Protein AF-A0A2P6MY05-F1 (afdb_monomer_lite)

Sequence (295 aa):
EDGGPKNYIQDIQFSTKENKMALLIQRDNYIRKTDNGLGVQMVNLDWVMLPTSSPLHPSNGTTKEVKDEMLKHLTEIYWYQVCEQDLQNACLCMKWTSTLLLGTLPAIGLIIKGKGMFELVNFNNCSTFQQLYDQFNSEACNFVQIDRFRRFWISHSGQLRVIVAQPETTPTHHPEWPELLPTNHGNVTSLMAIRHLGSRIGYYINPVEKDVKTLDQFQKGAFKTAKKEPTVESISITKSAPTEILSGLHLFTCHHCDTPLLKPLQCSRCRSAFYCSKQCQQSHWTSHSPYCFSN

Secondary structure (DSSP, 8-state):
-----EEEEEEEEE-SSSSEEEEEEEEES-SSGGGSEEEEEEEE-TTTT--TTS--------HHHHHHHHHHHHTT-EEEEEESS--TT-EEEEEEEE-SSS-SSEEEEEEETTTEEEEE-SSS-EEEETTS-HHHHHHEEEEEE-SSSEEEEEETT--EEEEEEEPPS-TT-PPP---SS-SS---TTHHHHHHHHHHTSEEEEEEHHHHHHHHHHHHS-S------------------------BTB--EEPTTT--EESSPEEPTTTS--EESSHHHHHHHHHHHGGG----

pLDDT: mean 70.76, std 22.18, range [25.86, 98.38]

InterPro domains:
  IPR002893 Zinc finger, MYND-type [PF01753] (254-292)
  IPR002893 Zinc finger, MYND-type [PS50865] (254-292)

Foldseek 3Di:
DLPAKDKDFPDKAQDPVAQKIKTFIAIPRDPDLQRGGTKIWMDRCPVVVPDPPDPDPCPVPDPVVVVVVVVVNVVLGQIGHPDSDPDDPQWLDWYFDADLQPFDQTWIWTQGAQQAIWTHRDSQDIQGPRVVDSQRNHFFRDKADPHNFKIWTAGPVRFIKIKGWDQDPPPDDRPDDDRLDDPDPDDPCSVVSSVVVVVRIDIDMDRVVVVVVVVVVVVVPPDDDDDDDDDDDDDDDDDDDPPPPPPHDPQQAQPQPRHGHPDWDADPADRPHTHPDPVSVVVCCVVCVVVRHHD

Radius of gyration: 25.59 Å; chains: 1; bounding box: 57×65×90 Å

Organism: NCBI:txid1890364

Structure (mmCIF, N/CA/C/O backbone):
data_AF-A0A2P6MY05-F1
#
_entry.id   AF-A0A2P6MY05-F1
#
loop_
_atom_site.group_PDB
_atom_site.id
_atom_site.type_symbol
_atom_site.label_atom_id
_atom_site.label_alt_id
_atom_site.label_comp_id
_atom_site.label_asym_id
_atom_site.label_entity_id
_atom_site.label_seq_id
_atom_site.pdbx_PDB_ins_code
_atom_site.Cartn_x
_atom_site.Cartn_y
_atom_site.Cartn_z
_atom_site.occupancy
_atom_site.B_iso_or_equiv
_atom_site.auth_seq_id
_atom_site.auth_comp_id
_atom_site.auth_asym_id
_atom_site.auth_atom_id
_atom_site.pdbx_PDB_model_num
ATOM 1 N N . GLU A 1 1 ? -29.008 21.170 13.787 1.00 62.47 1 GLU A N 1
ATOM 2 C CA . GLU A 1 1 ? -28.371 20.000 14.417 1.00 62.47 1 GLU A CA 1
ATOM 3 C C . GLU A 1 1 ? -26.872 20.197 14.319 1.00 62.47 1 GLU A C 1
ATOM 5 O O . GLU A 1 1 ? -26.343 20.169 13.213 1.00 62.47 1 GLU A O 1
ATOM 10 N N . ASP A 1 2 ? -26.206 20.494 15.434 1.00 63.28 2 ASP A N 1
ATOM 11 C CA . ASP A 1 2 ? -24.746 20.598 15.456 1.00 63.28 2 ASP A CA 1
ATOM 12 C C . ASP A 1 2 ? -24.177 19.188 15.325 1.00 63.28 2 ASP A C 1
ATOM 14 O O . ASP A 1 2 ? -24.100 18.424 16.288 1.00 63.28 2 ASP A O 1
ATOM 18 N N . GLY A 1 3 ? -23.865 18.798 14.091 1.00 86.38 3 GLY A N 1
ATOM 19 C CA . GLY A 1 3 ? -23.255 17.511 13.809 1.00 86.38 3 GLY A CA 1
ATOM 20 C C . GLY A 1 3 ? -21.855 17.489 14.403 1.00 86.38 3 GLY A C 1
ATOM 21 O O . GLY A 1 3 ? -20.928 17.942 13.745 1.00 86.38 3 GLY A O 1
ATOM 22 N N . GLY A 1 4 ? -21.709 16.980 15.627 1.00 95.50 4 GLY A N 1
ATOM 23 C CA . GLY A 1 4 ? -20.411 16.811 16.283 1.00 95.50 4 GLY A CA 1
ATOM 24 C C . GLY A 1 4 ? -19.424 15.959 15.465 1.00 95.50 4 GLY A C 1
ATOM 25 O O . GLY A 1 4 ? -19.792 15.451 14.404 1.00 95.50 4 GLY A O 1
ATOM 26 N N . PRO A 1 5 ? -18.180 15.786 15.945 1.00 95.62 5 PRO A N 1
ATOM 27 C CA . PRO A 1 5 ? -17.130 15.076 15.218 1.00 95.62 5 PRO A CA 1
ATOM 28 C C . PRO A 1 5 ? -17.554 13.667 14.785 1.00 95.62 5 PRO A C 1
ATOM 30 O O . PRO A 1 5 ? -18.103 12.904 15.584 1.00 95.62 5 PRO A O 1
ATOM 33 N N . LYS A 1 6 ? -17.277 13.308 13.528 1.00 94.44 6 LYS A N 1
ATOM 34 C CA . LYS A 1 6 ? -17.626 12.005 12.939 1.00 94.44 6 LYS A CA 1
ATOM 35 C C . LYS A 1 6 ? -16.397 11.328 12.349 1.00 94.44 6 LYS A C 1
ATOM 37 O O . LYS A 1 6 ? -15.540 11.987 11.770 1.00 94.44 6 LYS A O 1
ATOM 42 N N . ASN A 1 7 ? -16.345 10.004 12.472 1.00 94.50 7 ASN A N 1
ATOM 43 C CA . ASN A 1 7 ? -15.346 9.151 11.831 1.00 94.50 7 ASN A CA 1
ATOM 44 C C . ASN A 1 7 ? -16.068 8.114 10.974 1.00 94.50 7 ASN A C 1
ATOM 46 O O . ASN A 1 7 ? -16.953 7.421 11.477 1.00 94.50 7 ASN A O 1
ATOM 50 N N . TYR A 1 8 ? -15.650 7.960 9.724 1.00 93.12 8 TYR A N 1
ATOM 51 C CA . TYR A 1 8 ? -16.147 6.925 8.824 1.00 93.12 8 TYR A CA 1
ATOM 52 C C . TYR A 1 8 ? -14.978 6.050 8.391 1.00 93.12 8 TYR A C 1
ATOM 54 O O . TYR A 1 8 ? -14.054 6.528 7.732 1.00 93.12 8 TYR A O 1
ATOM 62 N N . ILE A 1 9 ? -15.004 4.777 8.779 1.00 93.69 9 ILE A N 1
ATOM 63 C CA . ILE A 1 9 ? -13.975 3.811 8.388 1.00 93.69 9 ILE A CA 1
ATOM 64 C C . ILE A 1 9 ? -14.224 3.413 6.931 1.00 93.69 9 ILE A C 1
ATOM 66 O O . ILE A 1 9 ? -15.289 2.900 6.602 1.00 93.69 9 ILE A O 1
ATOM 70 N N . GLN A 1 10 ? -13.237 3.669 6.080 1.00 92.88 10 GLN A N 1
ATOM 71 C CA . GLN A 1 10 ? -13.266 3.398 4.644 1.00 92.88 10 GLN A CA 1
ATOM 72 C C . GLN A 1 10 ? -12.610 2.054 4.304 1.00 92.88 10 GLN A C 1
ATOM 74 O O . GLN A 1 10 ? -13.082 1.348 3.420 1.00 92.88 10 GLN A O 1
ATOM 79 N N . ASP A 1 11 ? -11.523 1.699 4.997 1.00 93.25 11 ASP A N 1
ATOM 80 C CA . ASP A 1 11 ? -10.809 0.428 4.825 1.00 93.25 11 ASP A CA 1
ATOM 81 C C . ASP A 1 11 ? -10.052 0.045 6.108 1.00 93.25 11 ASP A C 1
ATOM 83 O O . ASP A 1 11 ? -9.710 0.907 6.925 1.00 93.25 11 ASP A O 1
ATOM 87 N N . ILE A 1 12 ? -9.780 -1.250 6.280 1.00 95.06 12 ILE A N 1
ATOM 88 C CA . ILE A 1 12 ? -9.047 -1.823 7.411 1.00 95.06 12 ILE A CA 1
ATOM 89 C C . ILE A 1 12 ? -8.025 -2.830 6.883 1.00 95.06 12 ILE A C 1
ATOM 91 O O . ILE A 1 12 ? -8.378 -3.800 6.219 1.00 95.06 12 ILE A O 1
ATOM 95 N N . GLN A 1 13 ? -6.754 -2.645 7.239 1.00 95.12 13 GLN A N 1
ATOM 96 C CA . GLN A 1 13 ? -5.667 -3.541 6.846 1.00 95.12 13 GLN A CA 1
ATOM 97 C C . GLN A 1 13 ? -4.913 -4.061 8.068 1.00 95.12 13 GLN A C 1
ATOM 99 O O . GLN A 1 13 ? -4.336 -3.290 8.835 1.00 95.12 13 GLN A O 1
ATOM 104 N N . PHE A 1 14 ? -4.836 -5.382 8.205 1.00 93.12 14 PHE A N 1
ATOM 105 C CA . PHE A 1 14 ? -4.057 -6.049 9.250 1.00 93.12 14 PHE A CA 1
ATOM 106 C C . PHE A 1 14 ? -2.660 -6.384 8.737 1.00 93.12 14 PHE A C 1
ATOM 108 O O . PHE A 1 14 ? -2.505 -6.916 7.635 1.00 93.12 14 PHE A O 1
ATOM 115 N N . SER A 1 15 ? -1.634 -6.070 9.526 1.00 90.88 15 SER A N 1
ATOM 116 C CA . SER A 1 15 ? -0.270 -6.463 9.191 1.00 90.88 15 SER A CA 1
ATOM 117 C C . SER A 1 15 ? -0.127 -7.971 9.370 1.00 90.88 15 SER A C 1
ATOM 119 O O . SER A 1 15 ? -0.522 -8.534 10.385 1.00 90.88 15 SER A O 1
ATOM 121 N N . THR A 1 16 ? 0.457 -8.647 8.381 1.00 82.88 16 THR A N 1
ATOM 122 C CA . THR A 1 16 ? 0.722 -10.094 8.461 1.00 82.88 16 THR A CA 1
ATOM 123 C C . THR A 1 16 ? 2.026 -10.414 9.189 1.00 82.88 16 THR A C 1
ATOM 125 O O . THR A 1 16 ? 2.329 -11.582 9.416 1.00 82.88 16 THR A O 1
ATOM 128 N N . LYS A 1 17 ? 2.853 -9.398 9.459 1.00 85.69 17 LYS A N 1
ATOM 129 C CA . LYS A 1 17 ? 4.193 -9.548 10.049 1.00 85.69 17 LYS A CA 1
ATOM 130 C C . LYS A 1 17 ? 4.291 -8.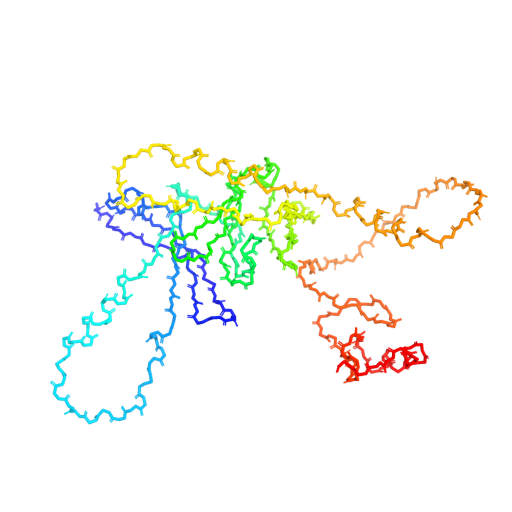955 11.445 1.00 85.69 17 LYS A C 1
ATOM 132 O O . LYS A 1 17 ? 5.154 -9.355 12.215 1.00 85.69 17 LYS A O 1
ATOM 137 N N . GLU A 1 18 ? 3.444 -7.982 11.741 1.00 85.94 18 GLU A N 1
ATOM 138 C CA . GLU A 1 18 ? 3.448 -7.244 12.993 1.00 85.94 18 GLU A CA 1
ATOM 139 C C . GLU A 1 18 ? 2.041 -7.252 13.566 1.00 85.94 18 GLU A C 1
ATOM 141 O O . GLU A 1 18 ? 1.062 -7.339 12.827 1.00 85.94 18 GLU A O 1
ATOM 146 N N . ASN A 1 19 ? 1.925 -7.108 14.878 1.00 88.75 19 ASN A N 1
ATOM 147 C CA . ASN A 1 19 ? 0.635 -7.007 15.537 1.00 88.75 19 ASN A CA 1
ATOM 148 C C . ASN A 1 19 ? 0.101 -5.571 15.412 1.00 88.75 19 ASN A C 1
ATOM 150 O O . ASN A 1 19 ? 0.011 -4.819 16.377 1.00 88.75 19 ASN A O 1
ATOM 154 N N . LYS A 1 20 ? -0.158 -5.139 14.178 1.00 89.38 20 LYS A N 1
ATOM 155 C CA . LYS A 1 20 ? -0.603 -3.782 13.850 1.00 89.38 20 LYS A CA 1
ATOM 156 C C . LYS A 1 20 ? -1.773 -3.826 12.885 1.00 89.38 20 LYS A C 1
ATOM 158 O O . LYS A 1 20 ? -1.881 -4.714 12.040 1.00 89.38 20 LYS A O 1
ATOM 163 N N . MET A 1 21 ? -2.608 -2.806 12.970 1.00 92.50 21 MET A N 1
ATOM 164 C CA . MET A 1 21 ? -3.718 -2.560 12.067 1.00 92.50 21 MET A CA 1
ATOM 165 C C . MET A 1 21 ? -3.648 -1.118 11.573 1.00 92.50 21 MET A C 1
ATOM 167 O O . MET A 1 21 ? -3.235 -0.222 12.303 1.00 92.50 21 MET A O 1
ATOM 171 N N . ALA A 1 22 ? -4.053 -0.891 10.333 1.00 93.31 22 ALA A N 1
ATOM 172 C CA . ALA A 1 22 ? -4.237 0.438 9.780 1.00 93.31 22 ALA A CA 1
ATOM 173 C C . ALA A 1 22 ? -5.692 0.622 9.366 1.00 93.31 22 ALA A C 1
ATOM 175 O O . ALA A 1 22 ? -6.284 -0.256 8.741 1.00 93.31 22 ALA A O 1
ATOM 176 N N . LEU A 1 23 ? -6.248 1.770 9.724 1.00 94.44 23 LEU A N 1
ATOM 177 C CA . LEU 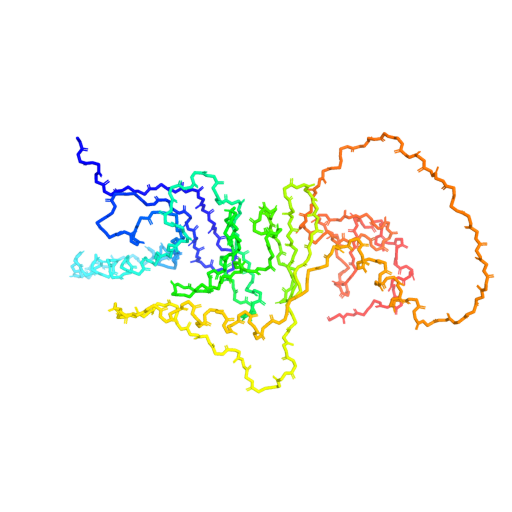A 1 23 ? -7.602 2.188 9.411 1.00 94.44 23 LEU A CA 1
ATOM 178 C C . LEU A 1 23 ? -7.506 3.369 8.456 1.00 94.44 23 LEU A C 1
ATOM 180 O O . LEU A 1 23 ? -6.892 4.380 8.791 1.00 94.44 23 LEU A O 1
ATOM 184 N N . LEU A 1 24 ? -8.130 3.274 7.293 1.00 93.94 24 LEU A N 1
ATOM 185 C CA . LEU A 1 24 ? -8.379 4.442 6.465 1.00 93.94 24 LEU A CA 1
ATOM 186 C C . LEU A 1 24 ? -9.675 5.079 6.961 1.00 93.94 24 LEU A C 1
ATOM 188 O O . LEU A 1 24 ? -10.717 4.427 6.953 1.00 93.94 24 LEU A O 1
ATOM 192 N N . ILE A 1 25 ? -9.618 6.323 7.425 1.00 93.81 25 ILE A N 1
ATOM 193 C CA . ILE A 1 25 ? -10.746 6.998 8.072 1.00 93.81 25 ILE A CA 1
ATOM 194 C C . ILE A 1 25 ? -10.984 8.345 7.389 1.00 93.81 25 ILE A C 1
ATOM 196 O O . ILE A 1 25 ? -10.045 9.096 7.141 1.00 93.81 25 ILE A O 1
ATOM 200 N N . GLN A 1 26 ? -12.248 8.651 7.113 1.00 94.12 26 GLN A N 1
ATOM 201 C CA . GLN A 1 26 ? -12.718 10.000 6.805 1.00 94.12 26 GLN A CA 1
ATOM 202 C C . GLN A 1 26 ? -13.187 10.654 8.109 1.00 94.12 26 GLN A C 1
ATOM 204 O O . GLN A 1 26 ? -14.033 10.091 8.810 1.00 94.12 26 GLN A O 1
ATOM 209 N N . ARG A 1 27 ? -12.629 11.816 8.448 1.00 93.88 27 ARG A N 1
ATOM 210 C CA . ARG A 1 27 ? -12.994 12.598 9.633 1.00 93.88 27 ARG A CA 1
ATOM 211 C C . ARG A 1 27 ? -13.715 13.876 9.233 1.00 93.88 27 ARG A C 1
ATOM 213 O O . ARG A 1 27 ? -13.180 14.647 8.445 1.00 93.88 27 ARG A O 1
ATOM 220 N N . ASP A 1 28 ? -14.867 14.135 9.842 1.00 93.81 28 ASP A N 1
ATOM 221 C CA . ASP A 1 28 ? -15.666 15.334 9.571 1.00 93.81 28 ASP A CA 1
ATOM 222 C C . ASP A 1 28 ? -16.044 16.056 10.868 1.00 93.81 28 ASP A C 1
ATOM 224 O O . ASP A 1 28 ? -16.195 15.439 11.926 1.00 93.81 28 ASP A O 1
ATOM 228 N N . ASN A 1 29 ? -16.253 17.370 10.770 1.00 92.88 29 ASN A N 1
ATOM 229 C CA . ASN A 1 29 ? -16.691 18.258 11.850 1.00 92.88 29 ASN A CA 1
ATOM 230 C C . ASN A 1 29 ? -15.785 18.269 13.097 1.00 92.88 29 ASN A C 1
ATOM 232 O O . ASN A 1 29 ? -16.241 18.520 14.213 1.00 92.88 29 ASN A O 1
ATOM 236 N N . TYR A 1 30 ? -14.486 18.025 12.924 1.00 93.50 30 TYR A N 1
ATOM 237 C CA . TYR A 1 30 ? -13.491 18.259 13.967 1.00 93.50 30 TYR A CA 1
ATOM 238 C C . TYR A 1 30 ? -13.135 19.746 14.067 1.00 93.50 30 TYR A C 1
ATOM 240 O O . TYR A 1 30 ? -13.036 20.440 13.056 1.00 93.50 30 TYR A O 1
ATOM 248 N N . ILE A 1 31 ? -12.867 20.220 15.290 1.00 92.75 31 ILE A N 1
ATOM 249 C CA . ILE A 1 31 ? -12.530 21.629 15.573 1.00 92.75 31 ILE A CA 1
ATOM 250 C C . ILE A 1 31 ? -11.293 22.081 14.783 1.00 92.75 31 ILE A C 1
ATOM 252 O O . ILE A 1 31 ? -11.257 23.189 14.250 1.00 92.75 31 ILE A O 1
ATOM 256 N N . ARG A 1 32 ? -10.263 21.229 14.698 1.00 89.06 32 ARG A N 1
ATOM 257 C CA . ARG A 1 32 ? -9.044 21.536 13.943 1.00 89.06 32 ARG A CA 1
ATOM 258 C C . ARG A 1 32 ? -9.203 21.072 12.501 1.00 89.06 32 ARG A C 1
ATOM 260 O O . ARG A 1 32 ? -9.474 19.903 12.249 1.00 89.06 32 ARG A O 1
ATOM 267 N N . LYS A 1 33 ? -8.950 21.960 11.537 1.00 87.06 33 LYS A N 1
ATOM 268 C CA . LYS A 1 33 ? -9.041 21.636 10.101 1.00 87.06 33 LYS A CA 1
ATOM 269 C C . LYS A 1 33 ? -8.162 20.434 9.702 1.00 87.06 33 LYS A C 1
ATOM 271 O O . LYS A 1 33 ? -8.585 19.621 8.892 1.00 87.06 33 LYS A O 1
ATOM 276 N N . THR A 1 34 ? -6.984 20.286 10.308 1.00 84.88 34 THR A N 1
ATOM 277 C CA . THR A 1 34 ? -6.049 19.161 10.080 1.00 84.88 34 THR A CA 1
ATOM 278 C C . THR A 1 34 ? -6.559 17.811 10.592 1.00 84.88 34 THR A C 1
ATOM 280 O O . THR A 1 34 ? -6.061 16.761 10.192 1.00 84.88 34 THR A O 1
ATOM 283 N N . ASP A 1 35 ? -7.550 17.826 11.484 1.00 90.50 35 ASP A N 1
ATOM 284 C CA . ASP A 1 35 ? -8.182 16.613 12.004 1.00 90.50 35 ASP A CA 1
ATOM 285 C C . ASP A 1 35 ? -9.356 16.157 11.128 1.00 90.50 35 ASP A C 1
ATOM 287 O O . ASP A 1 35 ? -9.943 15.125 11.424 1.00 90.50 35 ASP A O 1
ATOM 291 N N . ASN A 1 36 ? -9.706 16.909 10.079 1.00 90.88 36 ASN A N 1
ATOM 292 C CA . ASN A 1 36 ? -10.752 16.551 9.120 1.00 90.88 36 ASN A CA 1
ATOM 293 C C . ASN A 1 36 ? -10.155 15.913 7.853 1.00 90.88 36 ASN A C 1
ATOM 295 O O . ASN A 1 36 ? -8.942 15.913 7.663 1.00 90.88 36 ASN A O 1
ATOM 299 N N . GLY A 1 37 ? -10.992 15.416 6.949 1.00 91.50 37 GLY A N 1
ATOM 300 C CA . GLY A 1 37 ? -10.572 14.841 5.674 1.00 91.50 37 GLY A CA 1
ATOM 301 C C . GLY A 1 37 ? -10.213 13.358 5.762 1.00 91.50 37 GLY A C 1
ATOM 302 O O . GLY A 1 37 ? -10.520 12.673 6.739 1.00 91.50 37 GLY A O 1
ATOM 303 N N . LEU A 1 38 ? -9.555 12.860 4.717 1.00 92.06 38 LEU A N 1
ATOM 304 C CA . LEU A 1 38 ? -9.164 11.462 4.592 1.00 92.06 38 LEU A CA 1
ATOM 305 C C . LEU A 1 38 ? -7.767 11.254 5.174 1.00 92.06 38 LEU A C 1
ATOM 307 O O . LEU A 1 38 ? -6.821 11.952 4.803 1.00 92.06 38 LEU A O 1
ATOM 311 N N . GLY A 1 39 ? -7.610 10.260 6.036 1.00 91.81 39 GLY A N 1
ATOM 312 C CA . GLY A 1 39 ? -6.341 9.957 6.681 1.00 91.81 39 GLY A CA 1
ATOM 313 C C . GLY A 1 39 ? -6.213 8.497 7.082 1.00 91.81 39 GLY A C 1
ATOM 314 O O . GLY A 1 39 ? -7.177 7.733 7.044 1.00 91.81 39 GLY A O 1
ATOM 315 N N . VAL A 1 40 ? -5.003 8.106 7.462 1.00 92.88 40 VAL A N 1
ATOM 316 C CA . VAL A 1 40 ? -4.713 6.770 7.981 1.00 92.88 40 VAL A CA 1
ATOM 317 C C . VAL A 1 40 ? -4.484 6.870 9.481 1.00 92.88 40 VAL A C 1
ATOM 319 O O . VAL A 1 40 ? -3.741 7.727 9.957 1.00 92.88 40 VAL A O 1
ATOM 322 N N . GLN A 1 41 ? -5.116 5.973 10.223 1.00 92.44 41 GLN A N 1
ATOM 323 C CA . GLN A 1 41 ? -4.916 5.792 11.647 1.00 92.44 41 GLN A CA 1
ATOM 324 C C . GLN A 1 41 ? -4.295 4.419 11.891 1.00 92.44 41 GLN A C 1
ATOM 326 O O . GLN A 1 41 ? -4.887 3.393 11.558 1.00 92.44 41 GLN A O 1
ATOM 331 N N . MET A 1 42 ? -3.097 4.391 12.469 1.00 89.81 42 MET A N 1
ATOM 332 C CA . MET A 1 42 ? -2.412 3.143 12.804 1.00 89.81 42 MET A CA 1
ATOM 333 C C . MET A 1 42 ? -2.693 2.760 14.256 1.00 89.81 42 MET A C 1
ATOM 335 O O . MET A 1 42 ? -2.672 3.602 15.149 1.00 89.81 42 MET A O 1
ATOM 339 N N . VAL A 1 43 ? -2.938 1.476 14.486 1.00 88.25 43 VAL A N 1
ATOM 340 C CA . VAL A 1 43 ? -3.257 0.899 15.791 1.00 88.25 43 VAL A CA 1
ATOM 341 C C . VAL A 1 43 ? -2.273 -0.235 16.054 1.00 88.25 43 VAL A C 1
ATOM 343 O O . VAL A 1 43 ? -2.223 -1.205 15.298 1.00 88.25 43 VAL A O 1
ATOM 346 N N . ASN A 1 44 ? -1.472 -0.116 17.113 1.00 87.00 44 ASN A N 1
ATOM 347 C CA . ASN A 1 44 ? -0.730 -1.257 17.647 1.00 87.00 44 ASN A CA 1
ATOM 348 C C . ASN A 1 44 ? -1.735 -2.189 18.346 1.00 87.00 44 ASN A C 1
ATOM 350 O O . ASN A 1 44 ? -2.621 -1.686 19.017 1.00 87.00 44 ASN A O 1
ATOM 354 N N . LEU A 1 45 ? -1.654 -3.504 18.166 1.00 86.44 45 LEU A N 1
ATOM 355 C CA . LEU A 1 45 ? -2.556 -4.496 18.763 1.00 86.44 45 LEU A CA 1
ATOM 356 C C . LEU A 1 45 ? -1.912 -5.259 19.934 1.00 86.44 45 LEU A C 1
ATOM 358 O O . LEU A 1 45 ? -2.585 -6.071 20.570 1.00 86.44 45 LEU A O 1
ATOM 362 N N . ASP A 1 46 ? -0.641 -5.001 20.257 1.00 83.19 46 ASP A N 1
ATOM 363 C CA . ASP A 1 46 ? 0.075 -5.671 21.355 1.00 83.19 46 ASP A CA 1
ATOM 364 C C . ASP A 1 46 ? -0.602 -5.465 22.716 1.00 83.19 46 ASP A C 1
ATOM 366 O O . ASP A 1 46 ? -0.597 -6.362 23.556 1.00 83.19 46 ASP A O 1
ATOM 370 N N . TRP A 1 47 ? -1.275 -4.329 22.914 1.00 72.12 47 TRP A N 1
ATOM 371 C CA . TRP A 1 47 ? -2.009 -4.036 24.149 1.00 72.12 47 TRP A CA 1
ATOM 372 C C . TRP A 1 47 ? -3.315 -4.830 24.287 1.00 72.12 47 TRP A C 1
ATOM 374 O O . TRP A 1 47 ? -3.763 -5.076 25.404 1.00 72.12 47 TRP A O 1
ATOM 384 N N . VAL A 1 48 ? -3.927 -5.253 23.174 1.00 67.62 48 VAL A N 1
ATOM 385 C CA . VAL A 1 48 ? -5.199 -6.001 23.192 1.00 67.62 48 VAL A CA 1
ATOM 386 C C . VAL A 1 48 ? -4.982 -7.430 23.695 1.00 67.62 48 VAL A C 1
ATOM 388 O O . VAL A 1 48 ? -5.895 -8.045 24.238 1.00 67.62 48 VAL A O 1
ATOM 391 N N . MET A 1 49 ? -3.765 -7.951 23.532 1.00 64.62 49 MET A N 1
ATOM 392 C CA . MET A 1 49 ? -3.417 -9.344 23.816 1.00 64.62 49 MET A CA 1
ATOM 393 C C . MET A 1 49 ? -2.725 -9.538 25.169 1.00 64.62 49 MET A C 1
ATOM 395 O O . MET A 1 49 ? -2.170 -10.611 25.415 1.00 64.62 49 MET A O 1
ATOM 399 N N . LEU A 1 50 ? -2.749 -8.536 26.058 1.00 64.94 50 LEU A N 1
ATOM 400 C CA . LEU A 1 50 ? -2.236 -8.714 27.414 1.00 64.94 50 LEU A CA 1
ATOM 401 C C . LEU A 1 50 ? -2.980 -9.883 28.086 1.00 64.94 50 LEU A C 1
ATOM 403 O O . LEU A 1 50 ? -4.214 -9.895 28.112 1.00 64.94 50 LEU A O 1
ATOM 407 N N . PRO A 1 51 ? -2.250 -10.898 28.582 1.00 57.75 51 PRO A N 1
ATOM 408 C CA . PRO A 1 51 ? -2.847 -12.152 29.002 1.00 57.75 51 PRO A CA 1
ATOM 409 C C . PRO A 1 51 ? -3.800 -11.919 30.172 1.00 57.75 51 PRO A C 1
ATOM 411 O O . PRO A 1 51 ? -3.389 -11.615 31.289 1.00 57.75 51 PRO A O 1
ATOM 414 N N . THR A 1 52 ? -5.086 -12.169 29.936 1.00 61.78 52 THR A N 1
ATOM 415 C CA . THR A 1 52 ? -6.117 -12.298 30.977 1.00 61.78 52 THR A CA 1
ATOM 416 C C . THR A 1 52 ? -5.899 -13.524 31.875 1.00 61.78 52 THR A C 1
ATOM 418 O O . THR A 1 52 ? -6.693 -13.786 32.774 1.00 61.78 52 THR A O 1
ATOM 421 N N . SER A 1 53 ? -4.836 -14.299 31.639 1.00 52.97 53 SER A N 1
ATOM 422 C CA . SER A 1 53 ? -4.635 -15.636 32.196 1.00 52.97 53 SER A CA 1
ATOM 423 C C . SER A 1 53 ? -3.864 -15.696 33.513 1.00 52.97 53 SER A C 1
ATOM 425 O O . SER A 1 53 ? -3.627 -16.798 34.001 1.00 52.97 53 SER A O 1
ATOM 427 N N . SER A 1 54 ? -3.492 -14.572 34.123 1.00 54.28 54 SER A N 1
ATOM 428 C CA . SER A 1 5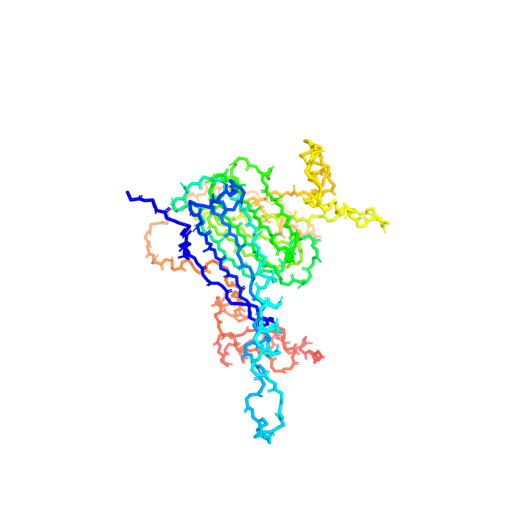4 ? -3.138 -14.604 35.544 1.00 54.28 54 SER A CA 1
ATOM 429 C C . SER A 1 54 ? -4.438 -14.500 36.338 1.00 54.28 54 SER A C 1
ATOM 431 O O . SER A 1 54 ? -5.066 -13.441 36.277 1.00 54.28 54 SER A O 1
ATOM 433 N N . PRO A 1 55 ? -4.884 -15.551 37.060 1.00 57.12 55 PRO A N 1
ATOM 434 C CA . PRO A 1 55 ? -5.978 -15.408 38.008 1.00 57.12 55 PRO A CA 1
ATOM 435 C C . PRO A 1 55 ? -5.556 -14.323 38.993 1.00 57.12 55 PRO A C 1
ATOM 437 O O . PRO A 1 55 ? -4.645 -14.515 39.798 1.00 57.12 55 PRO A O 1
ATOM 440 N N . LEU A 1 56 ? -6.159 -13.146 38.837 1.00 49.25 56 LEU A N 1
ATOM 441 C CA . LEU A 1 56 ? -5.942 -11.997 39.692 1.00 49.25 56 LEU A CA 1
ATOM 442 C C . LEU A 1 56 ? -6.274 -12.444 41.112 1.00 49.25 56 LEU A C 1
ATOM 444 O O . LEU A 1 56 ? -7.439 -12.518 41.502 1.00 49.25 56 LEU A O 1
ATOM 448 N N . HIS A 1 57 ? -5.241 -12.725 41.904 1.00 57.84 57 HIS A N 1
ATOM 449 C CA . HIS A 1 57 ? -5.349 -12.419 43.315 1.00 57.84 57 HIS A CA 1
ATOM 450 C C . HIS A 1 57 ? -5.748 -10.941 43.377 1.00 57.84 57 HIS A C 1
ATOM 452 O O . HIS A 1 57 ? -5.075 -10.128 42.738 1.00 57.84 57 HIS A O 1
ATOM 458 N N . PRO A 1 58 ? -6.840 -10.584 44.071 1.00 54.31 58 PRO A N 1
ATOM 459 C CA . PRO A 1 58 ? -7.252 -9.201 44.235 1.00 54.31 58 PRO A CA 1
ATOM 460 C C . PRO A 1 58 ? -6.225 -8.504 45.132 1.00 54.31 58 PRO A C 1
ATOM 462 O O . PRO A 1 58 ? -6.421 -8.333 46.332 1.00 54.31 58 PRO A O 1
ATOM 465 N N . SER A 1 59 ? -5.075 -8.150 44.567 1.00 58.78 59 SER A N 1
ATOM 466 C CA . SER A 1 59 ? -4.271 -7.069 45.098 1.00 58.78 59 SER A CA 1
ATOM 467 C C . SER A 1 59 ? -5.070 -5.791 44.850 1.00 58.78 59 SER A C 1
ATOM 469 O O . SER A 1 59 ? -5.653 -5.606 43.785 1.00 58.78 59 SER A O 1
ATOM 471 N N . ASN A 1 60 ? -5.157 -4.936 45.868 1.00 64.75 60 ASN A N 1
ATOM 472 C CA . ASN A 1 60 ? -5.978 -3.720 45.924 1.00 64.75 60 ASN A CA 1
ATOM 473 C C . ASN A 1 60 ? -5.561 -2.610 44.925 1.00 64.75 60 ASN A C 1
ATOM 475 O O . ASN A 1 60 ? -5.711 -1.426 45.227 1.00 64.75 60 ASN A O 1
ATOM 479 N N . GLY A 1 61 ? -5.032 -2.959 43.749 1.00 60.16 61 GLY A N 1
ATOM 480 C CA . GLY A 1 61 ? -4.823 -2.021 42.653 1.00 60.16 61 GLY A CA 1
ATOM 481 C C . GLY A 1 61 ? -6.161 -1.397 42.275 1.00 60.16 61 GLY A C 1
ATOM 482 O O . GLY A 1 61 ? -7.105 -2.085 41.882 1.00 60.16 61 GLY A O 1
ATOM 483 N N . THR A 1 62 ? -6.282 -0.088 42.476 1.00 69.44 62 THR A N 1
ATOM 484 C CA . THR A 1 62 ? -7.537 0.616 42.223 1.00 69.44 62 THR A CA 1
ATOM 485 C C . THR A 1 62 ? -7.845 0.581 40.724 1.00 69.44 62 THR A C 1
ATOM 487 O O . THR A 1 62 ? -6.970 0.816 39.895 1.00 69.44 62 THR A O 1
ATOM 490 N N . THR A 1 63 ? -9.108 0.364 40.344 1.00 75.12 63 THR A N 1
ATOM 491 C CA . THR A 1 63 ? -9.612 0.394 38.948 1.00 75.12 63 THR A CA 1
ATOM 492 C C . THR A 1 63 ? -9.267 1.667 38.159 1.00 75.12 63 THR A C 1
ATOM 494 O O . THR A 1 63 ? -9.555 1.759 36.967 1.00 75.12 63 THR A O 1
ATOM 497 N N . LYS A 1 64 ? -8.702 2.672 38.828 1.00 80.38 64 LYS A N 1
ATOM 498 C CA . LYS A 1 64 ? -8.240 3.927 38.256 1.00 80.38 64 LYS A CA 1
ATOM 499 C C . LYS A 1 64 ? -6.896 3.771 37.532 1.00 80.38 64 LYS A C 1
ATOM 501 O O . LYS A 1 64 ? -6.777 4.267 36.422 1.00 80.38 64 LYS A O 1
ATOM 506 N N . GLU A 1 65 ? -5.947 3.018 38.088 1.00 80.56 65 GLU A N 1
ATOM 507 C CA . GLU A 1 65 ? -4.600 2.868 37.506 1.00 80.56 65 GLU A CA 1
ATOM 508 C C . GLU A 1 65 ? -4.637 2.150 36.151 1.00 80.56 65 GLU A C 1
ATOM 510 O O . GLU A 1 65 ? -4.064 2.634 35.181 1.00 80.56 65 GLU A O 1
ATOM 515 N N . VAL A 1 66 ? -5.418 1.068 36.045 1.00 77.00 66 VAL A N 1
ATOM 516 C CA . VAL A 1 66 ? -5.608 0.335 34.779 1.00 77.00 66 VAL A CA 1
ATOM 517 C C . VAL A 1 66 ? -6.258 1.223 33.712 1.00 77.00 66 VAL A C 1
ATOM 519 O O . VAL A 1 66 ? -5.881 1.177 32.544 1.00 77.00 66 VAL A O 1
ATOM 522 N N . LYS A 1 67 ? -7.229 2.062 34.098 1.00 78.25 67 LYS A N 1
ATOM 523 C CA . LYS A 1 67 ? -7.874 2.998 33.166 1.00 78.25 67 LYS A CA 1
ATOM 524 C C . LYS A 1 67 ? -6.919 4.088 32.698 1.00 78.25 67 LYS A C 1
ATOM 526 O O . LYS A 1 67 ? -6.947 4.412 31.516 1.00 78.25 67 LYS A O 1
ATOM 531 N N . ASP A 1 68 ? -6.098 4.630 33.592 1.00 80.56 68 ASP A N 1
ATOM 532 C CA . ASP A 1 68 ? -5.135 5.683 33.265 1.00 80.56 68 ASP A CA 1
ATOM 533 C C . ASP A 1 68 ? -4.023 5.147 32.344 1.00 80.56 68 ASP A C 1
ATOM 535 O O . ASP A 1 68 ? -3.638 5.819 31.386 1.00 80.56 68 ASP A O 1
ATOM 539 N N . GLU A 1 69 ? -3.570 3.908 32.555 1.00 77.19 69 GLU A N 1
ATOM 540 C CA . GLU A 1 69 ? -2.607 3.234 31.675 1.00 77.19 69 GLU A CA 1
ATOM 541 C C . GLU A 1 69 ? -3.207 2.932 30.292 1.00 77.19 69 GLU A C 1
ATOM 543 O O . GLU A 1 69 ? -2.601 3.252 29.266 1.00 77.19 69 GLU A O 1
ATOM 548 N N . MET A 1 70 ? -4.447 2.431 30.236 1.00 71.56 70 MET A N 1
ATOM 549 C CA . MET A 1 70 ? -5.170 2.267 28.969 1.00 71.56 70 MET A CA 1
ATOM 550 C C . MET A 1 70 ? -5.375 3.603 28.243 1.00 71.56 70 MET A C 1
ATOM 552 O O . MET A 1 70 ? -5.183 3.672 27.030 1.00 71.56 70 MET A O 1
ATOM 556 N N . LEU A 1 71 ? -5.736 4.677 28.957 1.00 74.62 71 LEU A N 1
ATOM 557 C CA . LEU A 1 71 ? -5.898 6.006 28.362 1.00 74.62 71 LEU A CA 1
ATOM 558 C C . LEU A 1 71 ? -4.580 6.527 27.788 1.00 74.62 71 LEU A C 1
ATOM 560 O O . LEU A 1 71 ? -4.582 7.100 26.703 1.00 74.62 71 LEU A O 1
ATOM 564 N N . LYS A 1 72 ? -3.461 6.293 28.482 1.00 76.38 72 LYS A N 1
ATOM 565 C CA . LYS A 1 72 ? -2.126 6.688 28.024 1.00 76.38 72 LYS A CA 1
ATOM 566 C C . LYS A 1 72 ? -1.744 5.997 26.711 1.00 76.38 72 LYS A C 1
ATOM 568 O O . LYS A 1 72 ? -1.179 6.634 25.826 1.00 76.38 72 LYS A O 1
ATOM 573 N N . HIS A 1 73 ? -2.121 4.734 26.531 1.00 68.25 73 HIS A N 1
ATOM 574 C CA . HIS A 1 73 ? -1.915 4.036 25.258 1.00 68.25 73 HIS A CA 1
ATOM 575 C C . HIS A 1 73 ? -2.918 4.453 24.173 1.00 68.25 73 HIS A C 1
ATOM 577 O O . HIS A 1 73 ? -2.551 4.561 23.006 1.00 68.25 73 HIS A O 1
ATOM 583 N N . LEU A 1 74 ? -4.165 4.774 24.534 1.00 65.50 74 LEU A N 1
ATOM 584 C CA . LEU A 1 74 ? -5.145 5.334 23.592 1.00 65.50 74 LEU A CA 1
ATOM 585 C C . LEU A 1 74 ? -4.779 6.755 23.129 1.00 65.50 74 LEU A C 1
ATOM 587 O O . LEU A 1 74 ? -5.194 7.166 22.047 1.00 65.50 74 LEU A O 1
ATOM 591 N N . THR A 1 75 ? -3.979 7.503 23.897 1.00 60.78 75 THR A N 1
ATOM 592 C CA . THR A 1 75 ? -3.435 8.791 23.439 1.00 60.78 75 THR A CA 1
ATOM 593 C C . THR A 1 75 ? -2.358 8.655 22.361 1.00 60.78 75 THR A C 1
ATOM 595 O O . THR A 1 75 ? -2.069 9.635 21.682 1.00 60.78 75 THR A O 1
ATOM 598 N N . GLU A 1 76 ? -1.831 7.451 22.125 1.00 66.06 76 GLU A N 1
ATOM 599 C CA . GLU A 1 76 ? -0.906 7.146 21.022 1.00 66.06 76 GLU A CA 1
ATOM 600 C C . GLU A 1 76 ? -1.646 6.692 19.751 1.00 66.06 76 GLU A C 1
ATOM 602 O O . GLU A 1 76 ? -1.110 5.980 18.904 1.00 66.06 76 GLU A O 1
ATOM 607 N N . ILE A 1 77 ? -2.911 7.084 19.588 1.00 69.25 77 ILE A N 1
ATOM 608 C CA . ILE A 1 77 ? -3.600 6.924 18.311 1.00 69.25 77 ILE A CA 1
ATOM 609 C C . ILE A 1 77 ? -3.056 7.975 17.341 1.00 69.25 77 ILE A C 1
ATOM 611 O O . ILE A 1 77 ? -3.464 9.139 17.339 1.00 69.25 77 ILE A O 1
ATOM 615 N N . TYR A 1 78 ? -2.135 7.540 16.488 1.00 81.62 78 TYR A N 1
ATOM 616 C CA . TYR A 1 78 ? -1.537 8.394 15.474 1.00 81.62 78 TYR A CA 1
ATOM 617 C C . TYR A 1 78 ? -2.460 8.515 14.265 1.00 81.62 78 TYR A C 1
ATOM 619 O O . TYR A 1 78 ? -2.845 7.520 13.646 1.00 81.62 78 TYR A O 1
ATOM 627 N N . TRP A 1 79 ? -2.815 9.757 13.948 1.00 87.12 79 TRP A N 1
ATOM 628 C CA . TRP A 1 79 ? -3.604 10.141 12.785 1.00 87.12 79 TRP A CA 1
ATOM 629 C C . TRP A 1 79 ? -2.710 10.852 11.779 1.00 87.12 79 TRP A C 1
ATOM 631 O O . TRP A 1 79 ? -2.085 11.860 12.107 1.00 87.12 79 TRP A O 1
ATOM 641 N N . TYR A 1 80 ? -2.698 10.354 10.547 1.00 88.25 80 TYR A N 1
ATOM 642 C CA . TYR A 1 80 ? -2.005 10.986 9.438 1.00 88.25 80 TYR A CA 1
ATOM 643 C C . TYR A 1 80 ? -3.014 11.400 8.367 1.00 88.25 80 TYR A C 1
ATOM 645 O O . TYR A 1 80 ? -3.542 10.559 7.637 1.00 88.25 80 TYR A O 1
ATOM 653 N N . GLN A 1 81 ? -3.291 12.702 8.277 1.00 90.31 81 GLN A N 1
ATOM 654 C CA . GLN A 1 81 ? -4.150 13.264 7.237 1.00 90.31 81 GLN A CA 1
ATOM 655 C C . GLN A 1 81 ? -3.452 13.147 5.877 1.00 90.31 81 GLN A C 1
ATOM 657 O O . GLN A 1 81 ? -2.359 13.675 5.683 1.00 90.31 81 GLN A O 1
ATOM 662 N N . VAL A 1 82 ? -4.097 12.478 4.923 1.00 87.38 82 VAL A N 1
ATOM 663 C CA . VAL A 1 82 ? -3.575 12.310 3.560 1.00 87.38 82 VAL A CA 1
ATOM 664 C C . VAL A 1 82 ? -4.262 13.255 2.571 1.00 87.38 82 VAL A C 1
ATOM 666 O O . VAL A 1 82 ? -3.656 13.680 1.585 1.00 87.38 82 VAL A O 1
ATOM 669 N N . CYS A 1 83 ? -5.521 13.627 2.822 1.00 87.88 83 CYS A N 1
ATOM 670 C CA . CYS A 1 83 ? -6.244 14.587 1.999 1.00 87.88 83 CYS A CA 1
ATOM 671 C C . CYS A 1 83 ? -7.191 15.474 2.815 1.00 87.88 83 CYS A C 1
ATOM 673 O O . CYS A 1 83 ? -7.925 14.976 3.658 1.00 87.88 83 CYS A O 1
ATOM 675 N N . GLU A 1 84 ? -7.218 16.779 2.521 1.00 85.81 84 GLU A N 1
ATOM 676 C CA . GLU A 1 84 ? -8.128 17.737 3.174 1.00 85.81 84 GLU A CA 1
ATOM 677 C C . GLU A 1 84 ? -9.586 17.637 2.700 1.00 85.81 84 GLU A C 1
ATOM 679 O O . GLU A 1 84 ? -10.485 18.091 3.402 1.00 85.81 84 GLU A O 1
ATOM 684 N N . GLN A 1 85 ? -9.825 17.127 1.489 1.00 77.25 85 GLN A N 1
ATOM 685 C CA . GLN A 1 85 ? -11.151 17.138 0.869 1.00 77.25 85 GLN A CA 1
ATOM 686 C C . GLN A 1 85 ? -11.905 15.842 1.157 1.00 77.25 85 GLN A C 1
ATOM 688 O O . GLN A 1 85 ? -11.297 14.771 1.207 1.00 77.25 85 GLN A O 1
ATOM 693 N N . ASP A 1 86 ? -13.230 15.954 1.286 1.00 68.12 86 ASP A N 1
ATOM 694 C CA . ASP A 1 86 ? -14.137 14.809 1.242 1.00 68.12 86 ASP A CA 1
ATOM 695 C C . ASP A 1 86 ? -14.076 14.215 -0.165 1.00 68.12 86 ASP A C 1
ATOM 697 O O . ASP A 1 86 ? -14.700 14.683 -1.120 1.00 68.12 86 ASP A O 1
ATOM 701 N N . LEU A 1 87 ? -13.192 13.238 -0.313 1.00 69.00 87 LEU A N 1
ATOM 702 C CA . LEU A 1 87 ? -13.000 12.525 -1.552 1.00 69.00 87 LEU A CA 1
ATOM 703 C C . LEU A 1 87 ? -13.574 11.128 -1.392 1.00 69.00 87 LEU A C 1
ATOM 705 O O . LEU A 1 87 ? -12.841 10.135 -1.309 1.00 69.00 87 LEU A O 1
ATOM 709 N N . GLN A 1 88 ? -14.902 11.054 -1.383 1.00 65.88 88 GLN A N 1
ATOM 710 C CA . GLN A 1 88 ? -15.594 9.788 -1.568 1.00 65.88 88 GLN A CA 1
ATOM 711 C C . GLN A 1 88 ? -14.996 9.086 -2.799 1.00 65.88 88 GLN A C 1
ATOM 713 O O . GLN A 1 88 ? -14.988 9.628 -3.906 1.00 65.88 88 GLN A O 1
ATOM 718 N N . ASN A 1 89 ? -14.454 7.883 -2.590 1.00 64.94 89 ASN A N 1
ATOM 719 C CA . ASN A 1 89 ? -13.801 7.046 -3.605 1.00 64.94 89 ASN A CA 1
ATOM 720 C C . ASN A 1 89 ? -12.425 7.513 -4.129 1.00 64.94 89 ASN A C 1
ATOM 722 O O . ASN A 1 89 ? -12.008 7.060 -5.198 1.00 64.94 89 ASN A O 1
ATOM 726 N N . ALA A 1 90 ? -11.685 8.389 -3.433 1.00 78.25 90 ALA A N 1
ATOM 727 C CA . ALA A 1 90 ? -10.317 8.702 -3.875 1.00 78.25 90 ALA A CA 1
ATOM 728 C C . ALA A 1 90 ? -9.260 7.703 -3.425 1.00 78.25 90 ALA A C 1
ATOM 730 O O . ALA A 1 90 ? -8.246 7.591 -4.109 1.00 78.25 90 ALA A O 1
ATOM 731 N N . CYS A 1 91 ? -9.452 6.979 -2.321 1.00 76.88 91 CYS A N 1
ATOM 732 C CA . CYS A 1 91 ? -8.537 5.889 -2.011 1.00 76.88 91 CYS A CA 1
ATOM 733 C C . CYS A 1 91 ? -8.802 4.719 -2.955 1.00 76.88 91 CYS A C 1
ATOM 735 O O . CYS A 1 91 ? -9.882 4.135 -2.944 1.00 76.88 91 CYS A O 1
ATOM 737 N N . LEU A 1 92 ? -7.794 4.373 -3.750 1.00 79.31 92 LEU A N 1
ATOM 738 C CA . LEU A 1 92 ? -7.877 3.281 -4.714 1.00 79.31 92 LEU A CA 1
ATOM 739 C C . LEU A 1 92 ? -7.335 1.973 -4.132 1.00 79.31 92 LEU A C 1
ATOM 741 O O . LEU A 1 92 ? -7.805 0.897 -4.487 1.00 79.31 92 LEU A O 1
ATOM 745 N N . CYS A 1 93 ? -6.344 2.055 -3.241 1.00 89.81 93 CYS A N 1
ATOM 746 C CA . CYS A 1 93 ? -5.679 0.883 -2.684 1.00 89.81 93 CYS A CA 1
ATOM 747 C C . CYS A 1 93 ? -4.920 1.237 -1.401 1.00 89.81 93 CYS A C 1
ATOM 749 O O . CYS A 1 93 ? -4.104 2.158 -1.425 1.00 89.81 93 CYS A O 1
ATOM 751 N N . MET A 1 94 ? -5.100 0.453 -0.333 1.00 93.94 94 MET A N 1
ATOM 752 C CA . MET A 1 94 ? -4.279 0.484 0.883 1.00 93.94 94 MET A CA 1
ATOM 753 C C . MET A 1 94 ? -3.737 -0.920 1.170 1.00 93.94 94 MET A C 1
ATOM 755 O O . MET A 1 94 ? -4.499 -1.882 1.180 1.00 93.94 94 MET A O 1
ATOM 759 N N . LYS A 1 95 ? -2.422 -1.066 1.373 1.00 93.56 95 LYS A N 1
ATOM 760 C CA . LYS A 1 95 ? -1.788 -2.367 1.649 1.00 93.56 95 LYS A CA 1
ATOM 761 C C . LYS A 1 95 ? -0.554 -2.228 2.522 1.00 93.56 95 LYS A C 1
ATOM 763 O O . LYS A 1 95 ? 0.203 -1.268 2.393 1.00 93.56 95 LYS A O 1
ATOM 768 N N . TRP A 1 96 ? -0.285 -3.261 3.310 1.00 91.56 96 TRP A N 1
ATOM 769 C CA . TRP A 1 96 ? 1.027 -3.451 3.914 1.00 91.56 96 TRP A CA 1
ATOM 770 C C . TRP A 1 96 ? 2.044 -3.868 2.849 1.00 91.56 96 TRP A C 1
ATOM 772 O O . TRP A 1 96 ? 1.843 -4.829 2.108 1.00 91.56 96 TRP A O 1
ATOM 782 N N . THR A 1 97 ? 3.149 -3.142 2.775 1.00 89.31 97 THR A N 1
ATOM 783 C CA . THR A 1 97 ? 4.258 -3.380 1.848 1.00 89.31 97 THR A CA 1
ATOM 784 C C . THR A 1 97 ? 5.571 -3.132 2.576 1.00 89.31 97 THR A C 1
ATOM 786 O O . THR A 1 97 ? 5.593 -2.451 3.593 1.00 89.31 97 THR A O 1
ATOM 789 N N . SER A 1 98 ? 6.692 -3.649 2.078 1.00 86.00 98 SER A N 1
ATOM 790 C CA . SER A 1 98 ? 7.976 -3.053 2.463 1.00 86.00 98 SER A CA 1
ATOM 791 C C . SER A 1 98 ? 8.020 -1.603 1.975 1.00 86.00 98 SER A C 1
ATOM 793 O O . SER A 1 98 ? 7.304 -1.239 1.045 1.00 86.00 98 SER A O 1
ATOM 795 N N . THR A 1 99 ? 8.810 -0.749 2.610 1.00 79.94 99 THR A N 1
ATOM 796 C CA . THR A 1 99 ? 9.040 0.597 2.064 1.00 79.94 99 THR A CA 1
ATOM 797 C C . THR A 1 99 ? 9.882 0.496 0.793 1.00 79.94 99 THR A C 1
ATOM 799 O O . THR A 1 99 ? 10.791 -0.339 0.713 1.00 79.94 99 THR A O 1
ATOM 802 N N . LEU A 1 100 ? 9.616 1.337 -0.208 1.00 73.00 100 LEU A N 1
ATOM 803 C CA . LEU A 1 100 ? 10.476 1.388 -1.396 1.00 73.00 100 LEU A CA 1
ATOM 804 C C . LEU A 1 100 ? 11.832 2.041 -1.071 1.00 73.00 100 LEU A C 1
ATOM 806 O O . LEU A 1 100 ? 12.838 1.756 -1.711 1.00 73.00 100 LEU A O 1
ATOM 810 N N . LEU A 1 101 ? 11.861 2.910 -0.055 1.00 65.25 101 LEU A N 1
ATOM 811 C CA . LEU A 1 101 ? 13.013 3.763 0.248 1.00 65.25 101 LEU A CA 1
ATOM 812 C C . LEU A 1 101 ? 13.819 3.335 1.469 1.00 65.25 101 LEU A C 1
ATOM 814 O O . LEU A 1 101 ? 15.043 3.446 1.480 1.00 65.25 101 LEU A O 1
ATOM 818 N N . LEU A 1 102 ? 13.146 2.829 2.497 1.00 65.00 102 LEU A N 1
ATOM 819 C CA . LEU A 1 102 ? 13.747 2.549 3.801 1.00 65.00 102 LEU A CA 1
ATOM 820 C C . LEU A 1 102 ? 13.991 1.052 4.031 1.00 65.00 102 LEU A C 1
ATOM 822 O O . LEU A 1 102 ? 14.493 0.645 5.076 1.00 65.00 102 LEU A O 1
ATOM 826 N N . GLY A 1 103 ? 13.710 0.219 3.026 1.00 60.38 103 GLY A N 1
ATOM 827 C CA . GLY A 1 103 ? 13.935 -1.216 3.074 1.00 60.38 103 GLY A CA 1
ATOM 828 C C . GLY A 1 103 ? 12.822 -2.004 3.767 1.00 60.38 103 GLY A C 1
ATOM 829 O O . GLY A 1 103 ? 11.642 -1.867 3.446 1.00 60.38 103 GLY A O 1
ATOM 830 N N . THR A 1 104 ? 13.227 -2.927 4.643 1.00 65.31 104 THR A N 1
ATOM 831 C CA . THR A 1 104 ? 12.472 -4.135 5.023 1.00 65.31 104 THR A CA 1
ATOM 832 C C . THR A 1 104 ? 11.309 -3.911 5.980 1.00 65.31 104 THR A C 1
ATOM 834 O O . THR A 1 104 ? 10.494 -4.827 6.131 1.00 65.31 104 THR A O 1
ATOM 837 N N . LEU A 1 105 ? 11.209 -2.734 6.602 1.00 74.88 105 LEU A N 1
ATOM 838 C CA . LEU A 1 105 ? 10.131 -2.449 7.542 1.00 74.88 105 LEU A CA 1
ATOM 839 C C . LEU A 1 105 ? 8.780 -2.443 6.811 1.00 74.88 105 LEU A C 1
ATOM 841 O O . LEU A 1 105 ? 8.670 -1.837 5.737 1.00 74.88 105 LEU A O 1
ATOM 845 N N . PRO A 1 106 ? 7.767 -3.145 7.344 1.00 82.25 106 PRO A N 1
ATOM 846 C CA . PRO A 1 106 ? 6.426 -3.089 6.799 1.00 82.25 106 PRO A CA 1
ATOM 847 C C . PRO A 1 106 ? 5.833 -1.699 7.053 1.00 82.25 106 PRO A C 1
ATOM 849 O O . PRO A 1 106 ? 5.811 -1.195 8.171 1.00 82.25 106 PRO A O 1
ATOM 852 N N . ALA A 1 107 ? 5.340 -1.097 5.985 1.00 88.44 107 ALA A N 1
ATOM 853 C CA . ALA A 1 107 ? 4.718 0.210 5.935 1.00 88.44 107 ALA A CA 1
ATOM 854 C C . ALA A 1 107 ? 3.357 0.096 5.252 1.00 88.44 107 ALA A C 1
ATOM 856 O O . ALA A 1 107 ? 3.119 -0.816 4.452 1.00 88.44 107 ALA A O 1
ATOM 857 N N . ILE A 1 108 ? 2.470 1.045 5.535 1.00 92.19 108 ILE A N 1
ATOM 858 C CA . ILE A 1 108 ? 1.225 1.172 4.781 1.00 92.19 108 ILE A CA 1
ATOM 859 C C . ILE A 1 108 ? 1.506 1.964 3.517 1.00 92.19 108 ILE A C 1
ATOM 861 O O . ILE A 1 108 ? 1.826 3.145 3.583 1.00 92.19 108 ILE A O 1
ATOM 865 N N . GLY A 1 109 ? 1.360 1.316 2.367 1.00 92.00 109 GLY A N 1
ATOM 866 C CA . GLY A 1 109 ? 1.286 1.991 1.083 1.00 92.00 109 GLY A CA 1
ATOM 867 C C . GLY A 1 109 ? -0.170 2.300 0.735 1.00 92.00 109 GLY A C 1
ATOM 868 O O . GLY A 1 109 ? -1.040 1.436 0.856 1.00 92.00 109 GLY A O 1
ATOM 869 N N . LEU A 1 110 ? -0.429 3.523 0.289 1.00 92.38 110 LEU A N 1
ATOM 870 C CA . LEU A 1 110 ? -1.751 4.047 -0.029 1.00 92.38 110 LEU A CA 1
ATOM 871 C C . LEU A 1 110 ? -1.707 4.747 -1.389 1.00 92.38 110 LEU A C 1
ATOM 873 O O . LEU A 1 110 ? -0.846 5.593 -1.607 1.00 92.38 110 LEU A O 1
ATOM 877 N N . ILE A 1 111 ? -2.633 4.434 -2.294 1.00 90.25 111 ILE A N 1
ATOM 878 C CA . ILE A 1 111 ? -2.836 5.194 -3.536 1.00 90.25 111 ILE A CA 1
ATOM 879 C C . ILE A 1 111 ? -4.092 6.043 -3.400 1.00 90.25 111 ILE A C 1
ATOM 881 O O . ILE A 1 111 ? -5.183 5.519 -3.168 1.00 90.25 111 ILE A O 1
ATOM 885 N N . ILE A 1 112 ? -3.935 7.347 -3.623 1.00 88.81 112 ILE A N 1
ATOM 886 C CA . ILE A 1 112 ? -5.030 8.307 -3.701 1.00 88.81 112 ILE A CA 1
ATOM 887 C C . ILE A 1 112 ? -5.105 8.870 -5.118 1.00 88.81 112 ILE A C 1
ATOM 889 O O . ILE A 1 112 ? -4.150 9.460 -5.634 1.00 88.81 112 ILE A O 1
ATOM 893 N N . LYS A 1 113 ? -6.278 8.728 -5.734 1.00 85.88 113 LYS A N 1
ATOM 894 C CA . LYS A 1 113 ? -6.591 9.238 -7.067 1.00 85.88 113 LYS A CA 1
ATOM 895 C C . LYS A 1 113 ? -6.242 10.722 -7.179 1.00 85.88 113 LYS A C 1
ATOM 897 O O . LYS A 1 113 ? -6.696 11.540 -6.382 1.00 85.88 113 LYS A O 1
ATOM 902 N N . GLY A 1 114 ? -5.427 11.073 -8.172 1.00 83.94 114 GLY A N 1
ATOM 903 C CA . GLY A 1 114 ? -5.000 12.451 -8.432 1.00 83.94 114 GLY A CA 1
ATOM 904 C C . GLY A 1 114 ? -3.978 13.015 -7.439 1.00 83.94 114 GLY A C 1
ATOM 905 O O . GLY A 1 114 ? -3.522 14.140 -7.623 1.00 83.94 114 GLY A O 1
ATOM 906 N N . LYS A 1 115 ? -3.598 12.263 -6.400 1.00 83.31 115 LYS A N 1
ATOM 907 C CA . LYS A 1 115 ? -2.568 12.657 -5.423 1.00 83.31 115 LYS A CA 1
ATOM 908 C C . LYS A 1 115 ? -1.334 11.757 -5.475 1.00 83.31 115 LYS A C 1
ATOM 910 O O . LYS A 1 115 ? -0.277 12.173 -5.017 1.00 83.31 115 LYS A O 1
ATOM 915 N N . GLY A 1 116 ? -1.460 10.559 -6.041 1.00 85.25 116 GLY A N 1
ATOM 916 C CA . GLY A 1 116 ? -0.366 9.605 -6.163 1.00 85.25 116 GLY A CA 1
ATOM 917 C C . GLY A 1 116 ? -0.317 8.638 -4.990 1.00 85.25 116 GLY A C 1
ATOM 918 O O . GLY A 1 116 ? -1.347 8.236 -4.449 1.00 85.25 116 GLY A O 1
ATOM 919 N N . MET A 1 117 ? 0.894 8.235 -4.622 1.00 86.38 117 MET A N 1
ATOM 920 C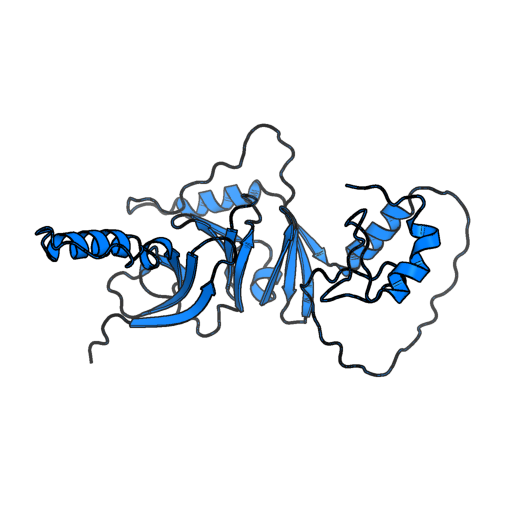 CA . MET A 1 117 ? 1.125 7.184 -3.637 1.00 86.38 117 MET A CA 1
ATOM 921 C C . MET A 1 117 ? 1.779 7.737 -2.376 1.00 86.38 117 MET A C 1
ATOM 923 O O . MET A 1 117 ? 2.656 8.594 -2.436 1.00 86.38 117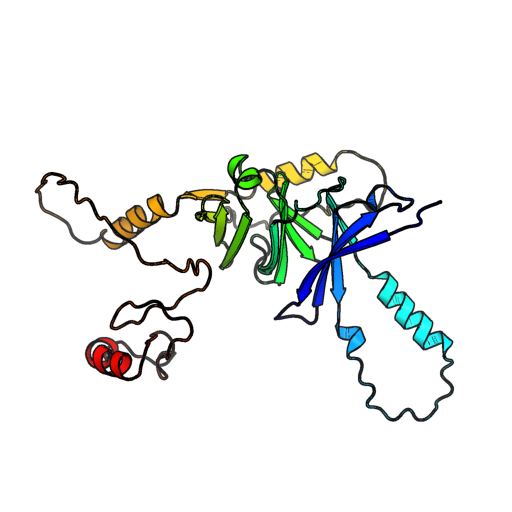 MET A O 1
ATOM 927 N N . PHE A 1 118 ? 1.368 7.212 -1.234 1.00 87.31 118 PHE A N 1
ATOM 928 C CA . PHE A 1 118 ? 1.856 7.547 0.093 1.00 87.31 118 PHE A CA 1
ATOM 929 C C . PHE A 1 118 ? 2.377 6.265 0.737 1.00 87.31 118 PHE A C 1
ATOM 931 O O . PHE A 1 118 ? 1.762 5.214 0.589 1.00 87.31 118 PHE A O 1
ATOM 938 N N . GLU A 1 119 ? 3.500 6.329 1.439 1.00 87.88 119 GLU A N 1
ATOM 939 C CA . GLU A 1 119 ? 3.991 5.243 2.284 1.00 87.88 119 GLU A CA 1
ATOM 940 C C . GLU A 1 119 ? 4.151 5.746 3.711 1.00 87.88 119 GLU A C 1
ATOM 942 O O . GLU A 1 119 ? 5.060 6.524 3.996 1.00 87.88 119 GLU A O 1
ATOM 947 N N . LEU A 1 120 ? 3.314 5.274 4.625 1.00 86.19 120 LEU A N 1
ATOM 948 C CA . LEU A 1 120 ? 3.457 5.548 6.046 1.00 86.19 120 LEU A CA 1
ATOM 949 C C . LEU A 1 120 ? 4.520 4.613 6.614 1.00 86.19 120 LEU A C 1
ATOM 951 O O . LEU A 1 120 ? 4.269 3.435 6.867 1.00 86.19 120 LEU A O 1
ATOM 955 N N . VAL A 1 121 ? 5.727 5.155 6.751 1.00 76.75 121 VAL A N 1
ATOM 956 C CA . VAL A 1 121 ? 6.936 4.458 7.198 1.00 76.75 121 VAL A CA 1
ATOM 957 C C . VAL A 1 121 ? 6.818 4.063 8.664 1.00 76.75 121 VAL A C 1
ATOM 959 O O . VAL A 1 121 ? 7.227 2.975 9.061 1.00 76.75 121 VAL A O 1
ATOM 962 N N . ASN A 1 122 ? 6.302 4.977 9.480 1.00 75.00 122 ASN A N 1
ATOM 963 C CA . ASN A 1 122 ? 6.025 4.752 10.887 1.00 75.00 122 ASN A CA 1
ATOM 964 C C . ASN A 1 122 ? 4.864 5.661 11.326 1.00 75.00 122 ASN A C 1
ATOM 966 O O . ASN A 1 122 ? 4.250 6.341 10.507 1.00 75.00 122 ASN A O 1
ATOM 970 N N . PHE A 1 123 ? 4.578 5.676 12.624 1.00 70.50 123 PHE A N 1
ATOM 971 C CA . PHE A 1 123 ? 3.498 6.462 13.218 1.00 70.50 123 PHE A CA 1
ATOM 972 C C . PHE A 1 123 ? 3.597 7.982 12.988 1.00 70.50 123 PHE A C 1
ATOM 974 O O . PHE A 1 123 ? 2.573 8.659 12.967 1.00 70.50 123 PHE A O 1
ATOM 981 N N . ASN A 1 124 ? 4.808 8.505 12.784 1.00 68.00 124 ASN A N 1
ATOM 982 C CA . ASN A 1 124 ? 5.085 9.940 12.671 1.00 68.00 124 ASN A CA 1
ATOM 983 C C . ASN A 1 124 ? 5.521 10.362 11.258 1.00 68.00 124 ASN A C 1
ATOM 985 O O . ASN A 1 124 ? 5.446 11.536 10.908 1.00 68.00 124 ASN A O 1
ATOM 989 N N . ASN A 1 125 ? 5.976 9.414 10.438 1.00 72.25 125 ASN A N 1
ATOM 990 C CA . ASN A 1 125 ? 6.646 9.675 9.173 1.00 72.25 125 ASN A CA 1
ATOM 991 C C . ASN A 1 125 ? 5.922 8.993 8.015 1.00 72.25 125 ASN A C 1
ATOM 993 O O . ASN A 1 125 ? 5.691 7.783 8.015 1.00 72.25 125 ASN A O 1
ATOM 997 N N . CYS A 1 126 ? 5.671 9.770 6.967 1.00 78.00 126 CYS A N 1
ATOM 998 C CA . CYS A 1 126 ? 5.172 9.295 5.686 1.00 78.00 126 CYS A CA 1
ATOM 999 C C . CYS A 1 126 ? 6.142 9.730 4.588 1.00 78.00 126 CYS A C 1
ATOM 1001 O O . CYS A 1 126 ? 6.632 10.850 4.608 1.00 78.00 126 CYS A O 1
ATOM 1003 N N . SER A 1 127 ? 6.404 8.885 3.600 1.00 73.25 127 SER A N 1
ATOM 1004 C CA . SER A 1 127 ? 6.985 9.326 2.335 1.00 73.25 127 SER A CA 1
ATOM 1005 C C . SER A 1 127 ? 5.871 9.483 1.305 1.00 73.25 127 SER A C 1
ATOM 1007 O O . SER A 1 127 ? 4.857 8.785 1.356 1.00 73.25 127 SER A O 1
ATOM 1009 N N . THR A 1 128 ? 6.006 10.452 0.405 1.00 72.94 128 THR A N 1
ATOM 1010 C CA . THR A 1 128 ? 4.984 10.720 -0.608 1.00 72.94 128 THR A CA 1
ATOM 1011 C C . THR A 1 128 ? 5.618 10.719 -1.988 1.00 72.94 128 THR A C 1
ATOM 1013 O O . THR A 1 128 ? 6.668 11.314 -2.218 1.00 72.94 128 THR A O 1
ATOM 1016 N N . PHE A 1 129 ? 4.964 10.035 -2.915 1.00 68.81 129 PHE A N 1
ATOM 1017 C CA . PHE A 1 129 ? 5.352 9.897 -4.310 1.00 68.81 129 PHE A CA 1
ATOM 1018 C C . PHE A 1 129 ? 4.368 10.701 -5.163 1.00 68.81 129 PHE A C 1
ATOM 1020 O O . PHE A 1 129 ? 3.685 10.165 -6.032 1.00 68.81 129 PHE A O 1
ATOM 1027 N N . GLN A 1 130 ? 4.242 11.993 -4.853 1.00 58.91 130 GLN A N 1
ATOM 1028 C CA . GLN A 1 130 ? 3.251 12.884 -5.473 1.00 58.91 130 GLN A CA 1
ATOM 1029 C C . GLN A 1 130 ? 3.682 13.408 -6.845 1.00 58.91 130 GLN A C 1
ATOM 1031 O O . GLN A 1 130 ? 2.859 13.926 -7.590 1.00 58.91 130 GLN A O 1
ATOM 1036 N N . GLN A 1 131 ? 4.967 13.315 -7.184 1.00 57.16 131 GLN A N 1
ATOM 1037 C CA . GLN A 1 131 ? 5.534 13.961 -8.373 1.00 57.16 131 GLN A CA 1
ATOM 1038 C C . GLN A 1 131 ? 6.107 12.967 -9.376 1.00 57.16 131 GLN A C 1
ATOM 1040 O O . GLN A 1 131 ? 6.880 13.371 -10.237 1.00 57.16 131 GLN A O 1
ATOM 1045 N N . LEU A 1 132 ? 5.760 11.677 -9.263 1.00 53.78 132 LEU A N 1
ATOM 1046 C CA . LEU A 1 132 ? 6.387 10.675 -10.116 1.00 53.78 132 LEU A CA 1
ATOM 1047 C C . LEU A 1 132 ? 6.102 10.964 -11.589 1.00 53.78 132 LEU A C 1
ATOM 1049 O O . LEU A 1 132 ? 7.070 11.115 -12.300 1.00 53.78 132 LEU A O 1
ATOM 1053 N N . TYR A 1 133 ? 4.850 11.148 -12.015 1.00 64.12 133 TYR A N 1
ATOM 1054 C CA . TYR A 1 133 ? 4.431 11.717 -13.311 1.00 64.12 133 TYR A CA 1
ATOM 1055 C C . TYR A 1 133 ? 2.916 11.986 -13.221 1.00 64.12 133 TYR A C 1
ATOM 1057 O O . TYR A 1 133 ? 2.220 11.241 -12.522 1.00 64.12 133 TYR A O 1
ATOM 1065 N N . ASP A 1 134 ? 2.372 12.956 -13.967 1.00 74.00 134 ASP A N 1
ATOM 1066 C CA . ASP A 1 134 ? 0.911 13.184 -14.050 1.00 74.00 134 ASP A CA 1
ATOM 1067 C C . ASP A 1 134 ? 0.151 11.898 -14.401 1.00 74.00 134 ASP A C 1
ATOM 1069 O O . ASP A 1 134 ? -0.940 11.634 -13.890 1.00 74.00 134 ASP A O 1
ATOM 1073 N N . GLN A 1 135 ? 0.777 11.043 -15.213 1.00 79.00 135 GLN A N 1
ATOM 1074 C CA . GLN A 1 135 ? 0.243 9.741 -15.582 1.00 79.00 135 GLN A CA 1
ATOM 1075 C C . GLN A 1 135 ? 0.121 8.781 -14.391 1.00 79.00 135 GLN A C 1
ATOM 1077 O O . GLN A 1 135 ? -0.893 8.113 -14.258 1.00 79.00 135 GLN A O 1
ATOM 1082 N N . PHE A 1 136 ? 1.109 8.709 -13.494 1.00 80.81 136 PHE A N 1
ATOM 1083 C CA . PHE A 1 136 ? 1.012 7.837 -12.316 1.00 80.81 136 PHE A CA 1
ATOM 1084 C C . PHE A 1 136 ? -0.134 8.281 -11.403 1.00 80.81 136 PHE A C 1
ATOM 1086 O O . PHE A 1 136 ? -0.962 7.470 -11.000 1.00 80.81 136 PHE A O 1
ATOM 1093 N N . ASN A 1 137 ? -0.220 9.583 -11.131 1.00 81.06 137 ASN A N 1
ATOM 1094 C CA . ASN A 1 137 ? -1.238 10.137 -10.241 1.00 81.06 137 ASN A CA 1
ATOM 1095 C C . ASN A 1 137 ? -2.663 9.973 -10.787 1.00 81.06 137 ASN A C 1
ATOM 1097 O O . ASN A 1 137 ? -3.609 9.842 -10.008 1.00 81.06 137 ASN A O 1
ATOM 1101 N N . SER A 1 138 ? -2.822 10.021 -12.110 1.00 82.56 138 SER A N 1
ATOM 1102 C CA . SER A 1 138 ? -4.121 9.893 -12.776 1.00 82.56 138 SER A CA 1
ATOM 1103 C C . SER A 1 138 ? -4.505 8.445 -13.066 1.00 82.56 138 SER A C 1
ATOM 1105 O O . SER A 1 138 ? -5.687 8.108 -12.982 1.00 82.56 138 SER A O 1
ATOM 1107 N N . GLU A 1 139 ? -3.531 7.589 -13.377 1.00 86.06 139 GLU A N 1
ATOM 1108 C CA . GLU A 1 139 ? -3.806 6.244 -13.865 1.00 86.06 139 GLU A CA 1
ATOM 1109 C C . GLU A 1 139 ? -3.667 5.153 -12.807 1.00 86.06 139 GLU A C 1
ATOM 1111 O O . GLU A 1 139 ? -4.369 4.149 -12.913 1.00 86.06 139 GLU A O 1
ATOM 1116 N N . ALA A 1 140 ? -2.785 5.293 -11.813 1.00 87.50 140 ALA A N 1
ATOM 1117 C CA . ALA A 1 140 ? -2.495 4.204 -10.887 1.00 87.50 140 ALA A CA 1
ATOM 1118 C C . ALA A 1 140 ? -3.702 3.871 -10.008 1.00 87.50 140 ALA A C 1
ATOM 1120 O O . ALA A 1 140 ? -4.239 4.739 -9.329 1.00 87.50 140 ALA A O 1
ATOM 1121 N N . CYS A 1 141 ? -4.099 2.599 -9.980 1.00 89.62 141 CYS A N 1
ATOM 1122 C CA . CYS A 1 141 ? -5.192 2.105 -9.140 1.00 89.62 141 CYS A CA 1
ATOM 1123 C C . CYS A 1 141 ? -4.759 1.012 -8.162 1.00 89.62 141 CYS A C 1
ATOM 1125 O O . CYS A 1 141 ? -5.450 0.751 -7.182 1.00 89.62 141 CYS A O 1
ATOM 1127 N N . ASN A 1 142 ? -3.611 0.376 -8.397 1.00 89.81 142 ASN A N 1
ATOM 1128 C CA . ASN A 1 142 ? -3.102 -0.686 -7.539 1.00 89.81 142 ASN A CA 1
ATOM 1129 C C . ASN A 1 142 ? -1.576 -0.763 -7.614 1.00 89.81 142 ASN A C 1
ATOM 1131 O O . ASN A 1 142 ? -0.975 -0.275 -8.570 1.00 89.81 142 ASN A O 1
ATOM 1135 N N . PHE A 1 143 ? -0.952 -1.407 -6.632 1.00 90.69 143 PHE A N 1
ATOM 1136 C CA . PHE A 1 143 ? 0.481 -1.671 -6.633 1.00 90.69 143 PHE A CA 1
ATOM 1137 C C . PHE A 1 143 ? 0.850 -2.962 -5.895 1.00 90.69 143 PHE A C 1
ATOM 1139 O O . PHE A 1 143 ? 0.094 -3.492 -5.070 1.00 90.69 143 PHE A O 1
ATOM 1146 N N . VAL A 1 144 ? 2.044 -3.461 -6.215 1.00 87.88 144 VAL A N 1
ATOM 1147 C CA . VAL A 1 144 ? 2.717 -4.569 -5.539 1.00 87.88 144 VAL A CA 1
ATOM 1148 C C . VAL A 1 144 ? 4.214 -4.293 -5.493 1.00 87.88 144 VAL A C 1
ATOM 1150 O O . VAL A 1 144 ? 4.842 -3.986 -6.507 1.00 87.88 144 VAL A O 1
ATOM 1153 N N . GLN A 1 145 ? 4.802 -4.385 -4.306 1.00 85.50 145 GLN A N 1
ATOM 1154 C CA . GLN A 1 145 ? 6.251 -4.362 -4.170 1.00 85.50 145 GLN A CA 1
ATOM 1155 C C . GLN A 1 145 ? 6.804 -5.767 -4.353 1.00 85.50 145 GLN A C 1
ATOM 1157 O O . GLN A 1 145 ? 6.368 -6.693 -3.674 1.00 85.50 145 GLN A O 1
ATOM 1162 N N . ILE A 1 146 ? 7.758 -5.907 -5.270 1.00 81.94 146 ILE A N 1
ATOM 1163 C CA . ILE A 1 146 ? 8.394 -7.194 -5.564 1.00 81.94 146 ILE A CA 1
ATOM 1164 C C . ILE A 1 146 ? 9.673 -7.368 -4.753 1.00 81.94 146 ILE A C 1
ATOM 1166 O O . ILE A 1 146 ? 9.949 -8.453 -4.248 1.00 81.94 146 ILE A O 1
ATOM 1170 N N . ASP A 1 147 ? 10.448 -6.299 -4.590 1.00 80.06 147 ASP A N 1
ATOM 1171 C CA . ASP A 1 147 ? 11.644 -6.321 -3.758 1.00 80.06 147 ASP A CA 1
ATOM 1172 C C . ASP A 1 147 ? 11.948 -4.942 -3.170 1.00 80.06 147 ASP A C 1
ATOM 1174 O O . ASP A 1 147 ? 11.107 -4.048 -3.169 1.00 80.06 147 ASP A O 1
ATOM 1178 N N . ARG A 1 148 ? 13.160 -4.763 -2.640 1.00 75.00 148 ARG A N 1
ATOM 1179 C CA . ARG A 1 148 ? 13.598 -3.517 -2.008 1.00 75.00 148 ARG A CA 1
ATOM 1180 C C . ARG A 1 148 ? 13.511 -2.290 -2.923 1.00 75.00 148 ARG A C 1
ATOM 1182 O O . ARG A 1 148 ? 13.343 -1.196 -2.410 1.00 75.00 148 ARG A O 1
ATOM 1189 N N . PHE A 1 149 ? 13.636 -2.463 -4.234 1.00 78.88 149 PHE A N 1
ATOM 1190 C CA . PHE A 1 149 ? 13.857 -1.370 -5.179 1.00 78.88 149 PHE A CA 1
ATOM 1191 C C . PHE A 1 149 ? 12.841 -1.336 -6.318 1.00 78.88 149 PHE A C 1
ATOM 1193 O O . PHE A 1 149 ? 12.830 -0.390 -7.098 1.00 78.88 149 PHE A O 1
ATOM 1200 N N . ARG A 1 150 ? 11.991 -2.354 -6.452 1.00 81.12 150 ARG A N 1
ATOM 1201 C CA . ARG A 1 150 ? 11.057 -2.492 -7.568 1.00 81.12 150 ARG A CA 1
ATOM 1202 C C . ARG A 1 150 ? 9.632 -2.617 -7.067 1.00 81.12 150 ARG A C 1
ATOM 1204 O O . ARG A 1 150 ? 9.287 -3.523 -6.301 1.00 81.12 150 ARG A O 1
ATOM 1211 N N . ARG A 1 151 ? 8.779 -1.737 -7.580 1.00 86.69 151 ARG A N 1
ATOM 1212 C CA . ARG A 1 151 ? 7.338 -1.761 -7.350 1.00 86.69 151 ARG A CA 1
ATOM 1213 C C . ARG A 1 151 ? 6.604 -1.750 -8.670 1.00 86.69 151 ARG A C 1
ATOM 1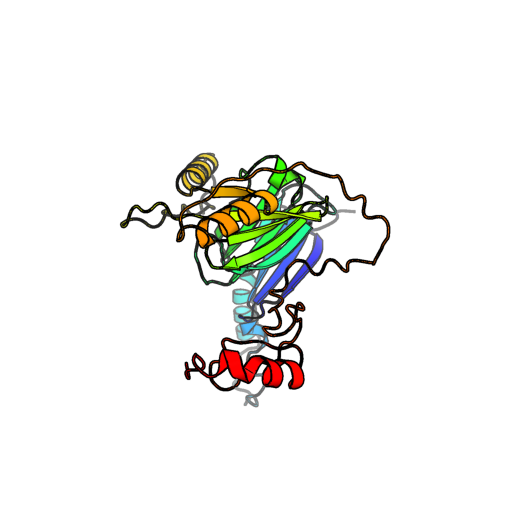215 O O . ARG A 1 151 ? 6.813 -0.863 -9.487 1.00 86.69 151 ARG A O 1
ATOM 1222 N N . PHE A 1 152 ? 5.709 -2.703 -8.852 1.00 87.25 152 PHE A N 1
ATOM 1223 C CA . PHE A 1 152 ? 4.772 -2.664 -9.956 1.00 87.25 152 PHE A CA 1
ATOM 1224 C C . PHE A 1 152 ? 3.523 -1.902 -9.549 1.00 87.25 152 PHE A C 1
ATOM 1226 O O . PHE A 1 152 ? 3.091 -1.973 -8.398 1.00 87.25 152 PHE A O 1
ATOM 1233 N N . TRP A 1 153 ? 2.931 -1.198 -10.499 1.00 87.94 153 TRP A N 1
ATOM 1234 C CA . TRP A 1 153 ? 1.619 -0.595 -10.354 1.00 87.94 153 TRP A CA 1
ATOM 1235 C C . TRP A 1 153 ? 0.758 -0.900 -11.571 1.00 87.94 153 TRP A C 1
ATOM 1237 O O . TRP A 1 153 ? 1.264 -1.169 -12.662 1.00 87.94 153 TRP A O 1
ATOM 1247 N N . ILE A 1 154 ? -0.549 -0.913 -11.346 1.00 85.06 154 ILE A N 1
ATOM 1248 C CA . ILE A 1 154 ? -1.557 -1.221 -12.355 1.00 85.06 154 ILE A CA 1
ATOM 1249 C C . ILE A 1 154 ? -2.311 0.070 -12.650 1.00 85.06 154 ILE A C 1
ATOM 1251 O O . ILE A 1 154 ? -2.738 0.757 -11.717 1.00 85.06 154 ILE A O 1
ATOM 1255 N N . SER A 1 155 ? -2.436 0.417 -13.928 1.00 86.81 155 SER A N 1
ATOM 1256 C CA . SER A 1 155 ? -3.260 1.542 -14.364 1.00 86.81 155 SER A CA 1
ATOM 1257 C C . SER A 1 155 ? -4.749 1.181 -14.365 1.00 86.81 155 SER A C 1
ATOM 1259 O O . SER A 1 155 ? -5.119 0.011 -14.451 1.00 86.81 155 SER A O 1
ATOM 1261 N N . HIS A 1 156 ? -5.637 2.175 -14.394 1.00 83.25 156 HIS A N 1
ATOM 1262 C CA . HIS A 1 156 ? -7.072 1.951 -14.611 1.00 83.25 156 HIS A CA 1
ATOM 1263 C C . HIS A 1 156 ? -7.379 1.262 -15.955 1.00 83.25 156 HIS A C 1
ATOM 1265 O O . HIS A 1 156 ? -8.456 0.700 -16.124 1.00 83.25 156 HIS A O 1
ATOM 1271 N N . SER A 1 157 ? -6.456 1.314 -16.924 1.00 84.50 157 SER A N 1
ATOM 1272 C CA . SER A 1 157 ? -6.547 0.606 -18.208 1.00 84.50 157 SER A CA 1
ATOM 1273 C C . SER A 1 157 ? -6.032 -0.838 -18.142 1.00 84.50 157 SER A C 1
ATOM 1275 O O . SER A 1 157 ? -6.013 -1.521 -19.162 1.00 84.50 157 SER A O 1
ATOM 1277 N N . GLY A 1 158 ? -5.610 -1.309 -16.964 1.00 81.38 158 GLY A N 1
ATOM 1278 C CA . GLY A 1 158 ? -5.075 -2.654 -16.754 1.00 81.38 158 GLY A CA 1
ATOM 1279 C C . GLY A 1 158 ? -3.615 -2.825 -17.180 1.00 81.38 158 GLY A C 1
ATOM 1280 O O . GLY A 1 158 ? -3.109 -3.945 -17.173 1.00 81.38 158 GLY A O 1
ATOM 1281 N N . GLN A 1 159 ? -2.915 -1.746 -17.542 1.00 83.62 159 GLN A N 1
ATOM 1282 C CA . GLN A 1 159 ? -1.499 -1.817 -17.896 1.00 83.62 159 GLN A CA 1
ATOM 1283 C C . GLN A 1 159 ? -0.649 -1.998 -16.645 1.00 83.62 159 GLN A C 1
ATOM 1285 O O . GLN A 1 159 ? -0.791 -1.267 -15.663 1.00 83.62 159 GLN A O 1
ATOM 1290 N N . LEU A 1 160 ? 0.285 -2.941 -16.719 1.00 82.88 160 LEU A N 1
ATOM 1291 C CA . LEU A 1 160 ? 1.285 -3.158 -15.689 1.00 82.88 160 LEU A CA 1
ATOM 1292 C C . LEU A 1 160 ? 2.515 -2.290 -15.966 1.00 82.88 160 LEU A C 1
ATOM 1294 O O . LEU A 1 160 ? 3.086 -2.317 -17.059 1.00 82.88 160 LEU A O 1
ATOM 1298 N N . ARG A 1 161 ? 2.942 -1.531 -14.962 1.00 84.25 161 ARG A N 1
ATOM 1299 C CA . ARG A 1 161 ? 4.093 -0.624 -15.028 1.00 84.25 161 ARG A CA 1
ATOM 1300 C C . ARG A 1 161 ? 5.000 -0.848 -13.834 1.00 84.25 161 ARG A C 1
ATOM 1302 O O . ARG A 1 161 ? 4.546 -1.349 -12.812 1.00 84.25 161 ARG A O 1
ATOM 1309 N N . VAL A 1 162 ? 6.273 -0.483 -13.956 1.00 83.38 162 VAL A N 1
ATOM 1310 C CA . VAL A 1 162 ? 7.260 -0.645 -12.881 1.00 83.38 162 VAL A CA 1
ATOM 1311 C C . VAL A 1 162 ? 7.870 0.697 -12.494 1.00 83.38 162 VAL A C 1
ATOM 1313 O O . VAL A 1 162 ? 8.191 1.515 -13.350 1.00 83.38 162 VAL A O 1
ATOM 1316 N N . ILE A 1 163 ? 8.013 0.914 -11.192 1.00 79.81 163 ILE A N 1
ATOM 1317 C CA . ILE A 1 163 ? 8.849 1.938 -10.577 1.00 79.81 163 ILE A CA 1
ATOM 1318 C C . ILE A 1 163 ? 10.106 1.219 -10.097 1.00 79.81 163 ILE A C 1
ATOM 1320 O O . ILE A 1 163 ? 10.019 0.291 -9.286 1.00 79.81 163 ILE A O 1
ATOM 1324 N N . VAL A 1 164 ? 11.261 1.648 -10.598 1.00 75.06 164 VAL A N 1
ATOM 1325 C CA . VAL A 1 164 ? 12.566 1.174 -10.134 1.00 75.06 164 VAL A CA 1
ATOM 1326 C C . VAL A 1 164 ? 13.246 2.311 -9.381 1.00 75.06 164 VAL A C 1
ATOM 1328 O O . VAL A 1 164 ? 13.555 3.341 -9.973 1.00 75.06 164 VAL A O 1
ATOM 1331 N N . ALA A 1 165 ? 13.453 2.126 -8.081 1.00 71.94 165 ALA A N 1
ATOM 1332 C CA . ALA A 1 165 ? 14.254 2.996 -7.235 1.00 71.94 165 ALA A CA 1
ATOM 1333 C C . ALA A 1 165 ? 15.719 2.570 -7.344 1.00 71.94 165 ALA A C 1
ATOM 1335 O O . ALA A 1 165 ? 16.093 1.503 -6.857 1.00 71.94 165 ALA A O 1
ATOM 1336 N N . GLN A 1 166 ? 16.555 3.376 -7.992 1.00 63.00 166 GLN A N 1
ATOM 1337 C CA . GLN A 1 166 ? 17.996 3.143 -7.981 1.00 63.00 166 GLN A CA 1
ATOM 1338 C C . GLN A 1 166 ? 18.613 4.023 -6.893 1.00 63.00 166 GLN A C 1
ATOM 1340 O O . GLN A 1 166 ? 18.518 5.246 -6.995 1.00 63.00 166 GLN A O 1
ATOM 1345 N N . PRO A 1 167 ? 19.221 3.450 -5.837 1.00 56.69 167 PRO A N 1
ATOM 1346 C CA . PRO A 1 167 ? 20.005 4.263 -4.920 1.00 56.69 167 PRO A CA 1
ATOM 1347 C C . PRO A 1 167 ? 21.149 4.900 -5.714 1.00 56.69 167 PRO A C 1
ATOM 1349 O O . PRO A 1 167 ? 21.876 4.192 -6.416 1.00 56.69 167 PRO A O 1
ATOM 1352 N N . GLU A 1 168 ? 21.306 6.224 -5.630 1.00 53.66 168 GLU A N 1
ATOM 1353 C CA . GLU A 1 168 ? 22.503 6.871 -6.165 1.00 53.66 168 GLU A CA 1
ATOM 1354 C C . GLU A 1 168 ? 23.725 6.234 -5.500 1.00 53.66 168 GLU A C 1
ATOM 1356 O O . GLU A 1 168 ? 23.794 6.083 -4.280 1.00 53.66 168 GLU A O 1
ATOM 1361 N N . THR A 1 169 ? 24.690 5.811 -6.311 1.00 45.12 169 THR A N 1
ATOM 1362 C CA . THR A 1 169 ? 25.870 5.043 -5.893 1.00 45.12 169 THR A CA 1
ATOM 1363 C C . THR A 1 169 ? 26.872 5.846 -5.056 1.00 45.12 169 THR A C 1
ATOM 1365 O O . THR A 1 169 ? 28.032 5.453 -4.955 1.00 45.12 169 THR A O 1
ATOM 1368 N N . THR A 1 170 ? 26.485 6.973 -4.457 1.00 47.53 170 THR A N 1
ATOM 1369 C CA . THR A 1 170 ? 27.357 7.717 -3.544 1.00 47.53 170 THR A CA 1
ATOM 1370 C C . THR A 1 170 ? 27.444 6.976 -2.203 1.00 47.53 170 THR A C 1
ATOM 1372 O O . THR A 1 170 ? 26.440 6.903 -1.495 1.00 47.53 170 THR A O 1
ATOM 1375 N N . PRO A 1 171 ? 28.611 6.422 -1.815 1.00 45.03 171 PRO A N 1
ATOM 1376 C CA . PRO A 1 171 ? 28.707 5.435 -0.733 1.00 45.03 171 PRO A CA 1
ATOM 1377 C C . PRO A 1 171 ? 28.467 5.952 0.694 1.00 45.03 171 PRO A C 1
ATOM 1379 O O . PRO A 1 171 ? 28.597 5.166 1.627 1.00 45.03 171 PRO A O 1
ATOM 1382 N N . THR A 1 172 ? 28.197 7.242 0.913 1.00 40.19 172 THR A N 1
ATOM 1383 C CA . THR A 1 172 ? 28.428 7.846 2.238 1.00 40.19 172 THR A CA 1
ATOM 1384 C C . THR A 1 172 ? 27.246 8.524 2.916 1.00 40.19 172 THR A C 1
ATOM 1386 O O . THR A 1 172 ? 27.374 8.825 4.097 1.00 40.19 172 THR A O 1
ATOM 1389 N N . HIS A 1 173 ? 26.085 8.707 2.284 1.00 41.91 173 HIS A N 1
ATOM 1390 C CA . HIS A 1 173 ? 24.940 9.300 2.987 1.00 41.91 173 HIS A CA 1
ATOM 1391 C C . HIS A 1 173 ? 23.618 8.656 2.573 1.00 41.91 173 HIS A C 1
ATOM 1393 O O . HIS A 1 173 ? 23.169 8.791 1.438 1.00 41.91 173 HIS A O 1
ATOM 1399 N N . HIS A 1 174 ? 22.954 7.993 3.525 1.00 41.16 174 HIS A N 1
ATOM 1400 C CA . HIS A 1 174 ? 21.506 7.833 3.441 1.00 41.16 174 HIS A CA 1
ATOM 1401 C C . HIS A 1 174 ? 20.881 9.231 3.295 1.00 41.16 174 HIS A C 1
ATOM 1403 O O . HIS A 1 174 ? 21.357 10.157 3.958 1.00 41.16 174 HIS A O 1
ATOM 1409 N N . PRO A 1 175 ? 19.852 9.424 2.449 1.00 43.75 175 PRO A N 1
ATOM 1410 C CA . PRO A 1 175 ? 19.164 10.704 2.389 1.00 43.75 175 PRO A CA 1
ATOM 1411 C C . PRO A 1 175 ? 18.651 11.034 3.795 1.00 43.75 175 PRO A C 1
ATOM 1413 O O . PRO A 1 175 ? 17.881 10.267 4.367 1.00 43.75 175 PRO A O 1
ATOM 1416 N N . GLU A 1 176 ? 19.142 12.125 4.382 1.00 37.81 176 GLU A N 1
ATOM 1417 C CA . GLU A 1 176 ? 18.631 12.625 5.656 1.00 37.81 176 GLU A CA 1
ATOM 1418 C C . GLU A 1 176 ? 17.156 12.989 5.474 1.00 37.81 176 GLU A C 1
ATOM 1420 O O . GLU A 1 176 ? 16.797 13.728 4.553 1.00 37.81 176 GLU A O 1
ATOM 1425 N N . TRP A 1 177 ? 16.303 12.419 6.323 1.00 41.56 177 TRP A N 1
ATOM 1426 C CA . TRP A 1 177 ? 14.860 12.616 6.278 1.00 41.56 177 TRP A CA 1
ATOM 1427 C C . TRP A 1 177 ? 14.505 13.802 7.166 1.00 41.56 177 TRP A C 1
ATOM 1429 O O . TRP A 1 177 ? 14.635 13.691 8.386 1.00 41.56 177 TRP A O 1
ATOM 1439 N N . PRO A 1 178 ? 14.063 14.934 6.601 1.00 37.72 178 PRO A N 1
ATOM 1440 C CA . PRO A 1 178 ? 13.477 15.978 7.417 1.00 37.72 178 PRO A CA 1
ATOM 1441 C C . PRO A 1 178 ? 12.161 15.451 8.001 1.00 37.72 178 PRO A C 1
ATOM 1443 O O . PRO A 1 178 ? 11.321 14.910 7.279 1.00 37.72 178 PRO A O 1
ATOM 1446 N N . GLU A 1 179 ? 11.992 15.590 9.314 1.00 36.72 179 GLU A N 1
ATOM 1447 C CA . GLU A 1 179 ? 10.735 15.312 10.009 1.00 36.72 179 GLU A CA 1
ATOM 1448 C C . GLU A 1 179 ? 9.630 16.185 9.382 1.00 36.72 179 GLU A C 1
ATOM 1450 O O . GLU A 1 179 ? 9.742 17.411 9.333 1.00 36.72 179 GLU A O 1
ATOM 1455 N N . LEU A 1 180 ? 8.593 15.562 8.808 1.00 38.50 180 LEU A N 1
ATOM 1456 C CA . LEU A 1 180 ? 7.600 16.271 7.978 1.00 38.50 180 LEU A CA 1
ATOM 1457 C C . LEU A 1 180 ? 6.626 17.138 8.780 1.00 38.50 180 LEU A C 1
ATOM 1459 O O . LEU A 1 180 ? 5.857 17.904 8.194 1.00 38.50 180 LEU A O 1
ATOM 1463 N N . LEU A 1 181 ? 6.670 17.040 10.106 1.00 36.66 181 LEU A N 1
ATOM 1464 C CA . LEU A 1 181 ? 5.859 17.834 11.009 1.00 36.66 181 LEU A CA 1
ATOM 1465 C C . LEU A 1 181 ? 6.786 18.640 11.918 1.00 36.66 181 LEU A C 1
ATOM 1467 O O . LEU A 1 181 ? 7.447 18.057 12.774 1.00 36.66 181 LEU A O 1
ATOM 1471 N N . PRO A 1 182 ? 6.829 19.977 11.800 1.00 35.38 182 PRO A N 1
ATOM 1472 C CA . PRO A 1 182 ? 7.349 20.755 12.898 1.00 35.38 182 PRO A CA 1
ATOM 1473 C C . PRO A 1 182 ? 6.364 20.596 14.060 1.00 35.38 182 PRO A C 1
ATOM 1475 O O . PRO A 1 182 ? 5.176 20.893 13.931 1.00 35.38 182 PRO A O 1
ATOM 1478 N N . THR A 1 183 ? 6.860 20.192 15.226 1.00 42.41 183 THR A N 1
ATOM 1479 C CA . THR A 1 183 ? 6.126 20.295 16.499 1.00 42.41 183 THR A CA 1
ATOM 1480 C C . THR A 1 183 ? 5.800 21.747 16.877 1.00 42.41 183 THR A C 1
ATOM 1482 O O . THR A 1 183 ? 5.128 21.981 17.875 1.00 42.41 183 THR A O 1
ATOM 1485 N N . ASN A 1 184 ? 6.208 22.728 16.062 1.00 40.12 184 ASN A N 1
ATOM 1486 C CA . ASN A 1 184 ? 5.892 24.137 16.232 1.00 40.12 184 ASN A CA 1
ATOM 1487 C C . ASN A 1 184 ? 5.249 24.748 14.981 1.00 40.12 184 ASN A C 1
ATOM 1489 O O . ASN A 1 184 ? 5.804 24.751 13.882 1.00 40.12 184 ASN A O 1
ATOM 1493 N N . HIS A 1 185 ? 4.061 25.312 15.185 1.00 46.03 185 HIS A N 1
ATOM 1494 C CA . HIS A 1 185 ? 3.305 26.072 14.202 1.00 46.03 185 HIS A CA 1
ATOM 1495 C C . HIS A 1 185 ? 4.089 27.306 13.730 1.00 46.03 185 HIS A C 1
ATOM 1497 O O . HIS A 1 185 ? 4.166 28.302 14.442 1.00 46.03 185 HIS A O 1
ATOM 1503 N N . GLY A 1 186 ? 4.619 27.265 12.507 1.00 42.25 186 GLY A N 1
ATOM 1504 C CA . GLY A 1 186 ? 5.026 28.478 11.797 1.00 42.25 186 GLY A CA 1
ATOM 1505 C C . GLY A 1 186 ? 6.269 28.320 10.936 1.00 42.25 186 GLY A C 1
ATOM 1506 O O . GLY A 1 186 ? 7.339 28.754 11.340 1.00 42.25 186 GLY A O 1
ATOM 1507 N N . ASN A 1 187 ? 6.135 27.726 9.747 1.00 40.91 187 ASN A N 1
ATOM 1508 C CA . ASN A 1 187 ? 6.664 28.289 8.494 1.00 40.91 187 ASN A CA 1
ATOM 1509 C C . ASN A 1 187 ? 6.476 27.330 7.308 1.00 40.91 187 ASN A C 1
ATOM 1511 O O . ASN A 1 187 ? 6.580 26.113 7.421 1.00 40.91 187 ASN A O 1
ATOM 1515 N N . VAL A 1 188 ? 6.228 27.919 6.137 1.00 43.66 188 VAL A N 1
ATOM 1516 C CA . VAL A 1 188 ? 5.933 27.276 4.838 1.00 43.66 188 VAL A CA 1
ATOM 1517 C C . VAL A 1 188 ? 7.172 26.587 4.212 1.00 43.66 188 VAL A C 1
ATOM 1519 O O . VAL A 1 188 ? 7.158 26.142 3.068 1.00 43.66 188 VAL A O 1
ATOM 1522 N N . THR A 1 189 ? 8.262 26.425 4.962 1.00 43.97 189 THR A N 1
ATOM 1523 C CA . THR A 1 189 ? 9.527 25.817 4.515 1.00 43.97 189 THR A CA 1
ATOM 1524 C C . THR A 1 189 ? 9.459 24.299 4.281 1.00 43.97 189 THR A C 1
ATOM 1526 O O . THR A 1 189 ? 10.314 23.762 3.577 1.00 43.97 189 THR A O 1
ATOM 1529 N N . SER A 1 190 ? 8.427 23.602 4.775 1.00 47.09 190 SER A N 1
ATOM 1530 C CA . SER A 1 190 ? 8.294 22.134 4.652 1.00 47.09 190 SER A CA 1
ATOM 1531 C C . SER A 1 190 ? 8.148 21.643 3.195 1.00 47.09 190 SER A C 1
ATOM 1533 O O . SER A 1 190 ? 8.694 20.608 2.812 1.00 47.09 190 SER A O 1
ATOM 1535 N N . LEU A 1 191 ? 7.529 22.441 2.315 1.00 36.91 191 LEU A N 1
ATOM 1536 C CA . LEU A 1 191 ? 7.360 22.086 0.897 1.00 36.91 191 LEU A CA 1
ATOM 1537 C C . LEU A 1 191 ? 8.680 22.041 0.106 1.00 36.91 191 LEU A C 1
ATOM 1539 O O . LEU A 1 191 ? 8.786 21.280 -0.857 1.00 36.91 191 LEU A O 1
ATOM 1543 N N . MET A 1 192 ? 9.698 22.823 0.488 1.00 33.53 192 MET A N 1
ATOM 1544 C CA . MET A 1 192 ? 11.004 22.789 -0.190 1.00 33.53 192 MET A CA 1
ATOM 1545 C C . MET A 1 192 ? 11.856 21.585 0.233 1.00 33.53 192 MET A C 1
ATOM 1547 O O . MET A 1 192 ? 12.599 21.047 -0.585 1.00 33.53 192 MET A O 1
ATOM 1551 N N . ALA A 1 193 ? 11.701 21.107 1.469 1.00 36.91 193 ALA A N 1
ATOM 1552 C CA . ALA A 1 193 ? 12.424 19.943 1.979 1.00 36.91 193 ALA A CA 1
ATOM 1553 C C . ALA A 1 193 ? 11.998 18.638 1.272 1.00 36.91 193 ALA A C 1
ATOM 1555 O O . ALA A 1 193 ? 12.842 17.823 0.898 1.00 36.91 193 ALA A O 1
ATOM 1556 N N . ILE A 1 194 ? 10.700 18.493 0.975 1.00 36.84 194 ILE A N 1
ATOM 1557 C CA . ILE A 1 194 ? 10.154 17.368 0.193 1.00 36.84 194 ILE A CA 1
ATOM 1558 C C . ILE A 1 194 ? 10.705 17.367 -1.247 1.00 36.84 194 ILE A C 1
ATOM 1560 O O . ILE A 1 194 ? 11.038 16.307 -1.780 1.00 36.84 194 ILE A O 1
ATOM 1564 N N . ARG A 1 195 ? 10.869 18.547 -1.870 1.00 34.66 195 ARG A N 1
ATOM 1565 C CA . ARG A 1 195 ? 11.441 18.677 -3.227 1.00 34.66 195 ARG A CA 1
ATOM 1566 C C . ARG A 1 195 ? 12.881 18.163 -3.309 1.00 34.66 195 ARG A C 1
ATOM 1568 O O . ARG A 1 195 ? 13.230 17.492 -4.277 1.00 34.66 195 ARG A O 1
ATOM 1575 N N . HIS A 1 196 ? 13.701 18.431 -2.291 1.00 34.19 196 HIS A N 1
ATOM 1576 C CA . HIS A 1 196 ? 15.089 17.958 -2.260 1.00 34.19 196 HIS A CA 1
ATOM 1577 C C . HIS A 1 196 ? 15.198 16.435 -2.130 1.00 34.19 196 HIS A C 1
ATOM 1579 O O . HIS A 1 196 ? 16.092 15.833 -2.725 1.00 34.19 196 HIS A O 1
ATOM 1585 N N . LEU A 1 197 ? 14.274 15.795 -1.413 1.00 38.31 197 LEU A N 1
ATOM 1586 C CA . LEU A 1 197 ? 14.273 14.343 -1.267 1.00 38.31 197 LEU A CA 1
ATOM 1587 C C . LEU A 1 197 ? 13.939 13.632 -2.592 1.00 38.31 197 LEU A C 1
ATOM 1589 O O . LEU A 1 197 ? 14.604 12.665 -2.954 1.00 38.31 197 LEU A O 1
ATOM 1593 N N . GLY A 1 198 ? 12.973 14.163 -3.354 1.00 34.84 198 GLY A N 1
ATOM 1594 C CA . GLY A 1 198 ? 12.645 13.669 -4.696 1.00 34.84 198 GLY A CA 1
ATOM 1595 C C . GLY A 1 198 ? 13.805 13.792 -5.690 1.00 34.84 198 GLY A C 1
ATOM 1596 O O . GLY A 1 198 ? 13.965 12.929 -6.543 1.00 34.84 198 GLY A O 1
ATOM 1597 N N . SER A 1 199 ? 14.656 14.817 -5.546 1.00 34.88 199 SER A N 1
ATOM 1598 C CA . SER A 1 199 ? 15.828 15.012 -6.415 1.00 34.88 199 SER A CA 1
ATOM 1599 C C . SER A 1 199 ? 17.019 14.091 -6.120 1.00 34.88 199 SER A C 1
ATOM 1601 O O . SER A 1 199 ? 17.871 13.937 -6.984 1.00 34.88 199 SER A O 1
ATOM 1603 N N . ARG A 1 200 ? 17.092 13.485 -4.923 1.00 36.03 200 ARG A N 1
ATOM 1604 C CA . ARG A 1 200 ? 18.202 12.601 -4.497 1.00 36.03 200 ARG A CA 1
ATOM 1605 C C . ARG A 1 200 ? 17.978 11.123 -4.819 1.00 36.03 200 ARG A C 1
ATOM 1607 O O . ARG A 1 200 ? 18.825 10.287 -4.522 1.00 36.03 200 ARG A O 1
ATOM 1614 N N . ILE A 1 201 ? 16.808 10.774 -5.349 1.00 43.12 201 ILE A N 1
ATOM 1615 C CA . ILE A 1 201 ? 16.446 9.390 -5.636 1.00 43.12 201 ILE A CA 1
ATOM 1616 C C . ILE A 1 201 ? 15.987 9.343 -7.086 1.00 43.12 201 ILE A C 1
ATOM 1618 O O . ILE A 1 201 ? 14.892 9.788 -7.419 1.00 43.12 201 ILE A O 1
ATOM 1622 N N . GLY A 1 202 ? 16.859 8.842 -7.960 1.00 39.66 202 GLY A N 1
ATOM 1623 C CA . GLY A 1 202 ? 16.525 8.620 -9.360 1.00 39.66 202 GLY A CA 1
ATOM 1624 C C . GLY A 1 202 ? 15.522 7.475 -9.493 1.00 39.66 202 GLY A C 1
ATOM 1625 O O . GLY A 1 202 ? 15.759 6.368 -9.002 1.00 39.66 202 GLY A O 1
ATOM 1626 N N . TYR A 1 203 ? 14.410 7.726 -10.185 1.00 45.59 203 TYR A N 1
ATOM 1627 C CA . TYR A 1 203 ? 13.458 6.687 -10.575 1.00 45.59 203 TYR A CA 1
ATOM 1628 C C . TYR A 1 203 ? 13.250 6.698 -12.081 1.00 45.59 203 TYR A C 1
ATOM 1630 O O . TYR A 1 203 ? 13.145 7.758 -12.698 1.00 45.59 203 TYR A O 1
ATOM 1638 N N . TYR A 1 204 ? 13.099 5.508 -12.653 1.00 44.34 204 TYR A N 1
ATOM 1639 C CA . TYR A 1 204 ? 12.698 5.328 -14.044 1.00 44.34 204 TYR A CA 1
ATOM 1640 C C . TYR A 1 204 ? 11.409 4.504 -14.086 1.00 44.34 204 TYR A C 1
ATOM 1642 O O . TYR A 1 204 ? 11.303 3.475 -13.412 1.00 44.34 204 TYR A O 1
ATOM 1650 N N . ILE A 1 205 ? 10.419 4.976 -14.854 1.00 47.06 205 ILE A N 1
ATOM 1651 C CA . ILE A 1 205 ? 9.193 4.222 -15.136 1.00 47.06 205 ILE A CA 1
ATOM 1652 C C . ILE A 1 205 ? 9.328 3.602 -16.515 1.00 47.06 205 ILE A C 1
ATOM 1654 O O . ILE A 1 205 ? 9.266 4.303 -17.525 1.00 47.06 205 ILE A O 1
ATOM 1658 N N . ASN A 1 206 ? 9.452 2.280 -16.551 1.00 50.75 206 ASN A N 1
ATOM 1659 C CA . ASN A 1 206 ? 9.468 1.542 -17.802 1.00 50.75 206 ASN A CA 1
ATOM 1660 C C . ASN A 1 206 ? 8.108 0.874 -18.043 1.00 50.75 206 ASN A C 1
ATOM 1662 O O . ASN A 1 206 ? 7.566 0.211 -17.150 1.00 50.75 206 ASN A O 1
ATOM 1666 N N . PRO A 1 207 ? 7.535 1.004 -19.253 1.00 51.38 207 PRO A N 1
ATOM 1667 C CA . PRO A 1 207 ? 6.509 0.078 -19.704 1.00 51.38 207 PRO A CA 1
ATOM 1668 C C . PRO A 1 207 ? 7.127 -1.321 -19.725 1.00 51.38 207 PRO A C 1
ATOM 1670 O O . PRO A 1 207 ? 8.154 -1.525 -20.376 1.00 51.38 207 PRO A O 1
ATOM 1673 N N . VAL A 1 208 ? 6.505 -2.283 -19.041 1.00 47.81 208 VAL A N 1
ATOM 1674 C CA . VAL A 1 208 ? 7.043 -3.652 -18.925 1.00 47.81 208 VAL A CA 1
ATOM 1675 C C . VAL A 1 208 ? 7.284 -4.275 -20.308 1.00 47.81 208 VAL A C 1
ATOM 1677 O O . VAL A 1 208 ? 8.271 -4.974 -20.515 1.00 47.81 208 VAL A O 1
ATOM 1680 N N . GLU A 1 209 ? 6.451 -3.932 -21.293 1.00 51.28 209 GLU A N 1
ATOM 1681 C CA . GLU A 1 209 ? 6.567 -4.371 -22.691 1.00 51.28 209 GLU A CA 1
ATOM 1682 C C . GLU A 1 209 ? 7.911 -4.022 -23.353 1.00 51.28 209 GLU A C 1
ATOM 1684 O O . GLU A 1 209 ? 8.374 -4.752 -24.233 1.00 51.28 209 GLU A O 1
ATOM 1689 N N . LYS A 1 210 ? 8.546 -2.911 -22.951 1.00 51.19 210 LYS A N 1
ATOM 1690 C CA . LYS A 1 210 ? 9.844 -2.492 -23.497 1.00 51.19 210 LYS A CA 1
ATOM 1691 C C . LYS A 1 210 ? 10.994 -3.258 -22.846 1.00 51.19 210 LYS A C 1
ATOM 1693 O O . LYS A 1 210 ? 11.889 -3.692 -23.561 1.00 51.19 210 LYS A O 1
ATOM 1698 N N . ASP A 1 211 ? 10.925 -3.503 -21.538 1.00 47.59 211 ASP A N 1
ATOM 1699 C CA . ASP A 1 211 ? 11.994 -4.180 -20.793 1.00 47.59 211 ASP A CA 1
ATOM 1700 C C . ASP A 1 211 ? 12.082 -5.680 -21.076 1.00 47.59 211 ASP A C 1
ATOM 1702 O O . ASP A 1 211 ? 13.184 -6.220 -21.084 1.00 47.59 211 ASP A O 1
ATOM 1706 N N . VAL A 1 212 ? 10.970 -6.356 -21.391 1.00 47.62 212 VAL A N 1
ATOM 1707 C CA . VAL A 1 212 ? 11.004 -7.780 -21.781 1.00 47.62 212 VAL A CA 1
ATOM 1708 C C . VAL A 1 212 ? 11.867 -7.994 -23.034 1.00 47.62 212 VAL A C 1
ATOM 1710 O O . VAL A 1 212 ? 12.600 -8.977 -23.116 1.00 47.62 212 VAL A O 1
ATOM 1713 N N . LYS A 1 213 ? 11.861 -7.045 -23.981 1.00 45.94 213 LYS A N 1
ATOM 1714 C CA . LYS A 1 213 ? 12.703 -7.111 -25.190 1.00 45.94 213 LYS A CA 1
ATOM 1715 C C . LYS A 1 213 ? 14.180 -6.836 -24.890 1.00 45.94 213 LYS A C 1
ATOM 1717 O O . LYS A 1 213 ? 15.048 -7.449 -25.507 1.00 45.94 213 LYS A O 1
ATOM 1722 N N . THR A 1 214 ? 14.475 -5.953 -23.938 1.00 43.81 214 THR A N 1
ATOM 1723 C CA . THR A 1 214 ? 15.849 -5.627 -23.522 1.00 43.81 214 THR A CA 1
ATOM 1724 C C . THR A 1 214 ? 16.461 -6.723 -22.642 1.00 43.81 214 THR A C 1
ATOM 1726 O O . THR A 1 214 ? 17.653 -7.004 -22.755 1.00 43.81 214 THR A O 1
ATOM 1729 N N . LEU A 1 215 ? 15.656 -7.399 -21.813 1.00 38.38 215 LEU A N 1
ATOM 1730 C CA . LEU A 1 215 ? 16.088 -8.540 -20.996 1.00 38.38 215 LEU A CA 1
ATOM 1731 C C . LEU A 1 215 ? 16.473 -9.746 -21.870 1.00 38.38 215 LEU A C 1
ATOM 1733 O O . LEU A 1 215 ? 17.476 -10.408 -21.606 1.00 38.38 215 LEU A O 1
ATOM 1737 N N . ASP A 1 216 ? 15.718 -9.977 -22.948 1.00 45.56 216 ASP A N 1
ATOM 1738 C CA . ASP A 1 216 ? 15.998 -11.023 -23.938 1.00 45.56 216 ASP A CA 1
ATOM 1739 C C . ASP A 1 216 ? 17.301 -10.733 -24.721 1.00 45.56 216 ASP A C 1
ATOM 1741 O O . ASP A 1 216 ? 18.049 -11.643 -25.071 1.00 45.56 216 ASP A O 1
ATOM 1745 N N . GLN A 1 217 ? 17.655 -9.455 -24.917 1.00 44.66 217 GLN A N 1
ATOM 1746 C CA . GLN A 1 217 ? 18.945 -9.051 -25.499 1.00 44.66 217 GLN A CA 1
ATOM 1747 C C . GLN A 1 217 ? 20.122 -9.179 -24.519 1.00 44.66 217 GLN A C 1
ATOM 1749 O O . GLN A 1 217 ? 21.221 -9.538 -24.942 1.00 44.66 217 GLN A O 1
ATOM 1754 N N . PHE A 1 218 ? 19.908 -8.957 -23.218 1.00 36.53 218 PHE A N 1
ATOM 1755 C CA . PHE A 1 218 ? 20.948 -9.130 -22.194 1.00 36.53 218 PHE A CA 1
ATOM 1756 C C . PHE A 1 218 ? 21.314 -10.608 -21.971 1.00 36.53 218 PHE A C 1
ATOM 1758 O O . PHE A 1 218 ? 22.467 -10.918 -21.683 1.00 36.53 218 PHE A O 1
ATOM 1765 N N . GLN A 1 219 ? 20.369 -11.535 -22.174 1.00 44.12 219 GLN A N 1
ATOM 1766 C CA . GLN A 1 219 ? 20.643 -12.979 -22.157 1.00 44.12 219 GLN A CA 1
ATOM 1767 C C . GLN A 1 219 ? 21.280 -13.493 -23.458 1.00 44.12 219 GLN A C 1
ATOM 1769 O O . GLN A 1 219 ? 22.010 -14.481 -23.438 1.00 44.12 219 GLN A O 1
ATOM 1774 N N . LYS A 1 220 ? 21.065 -12.807 -24.587 1.00 45.59 220 LYS A N 1
ATOM 1775 C CA . LYS A 1 220 ? 21.626 -13.180 -25.901 1.00 45.59 220 LYS A CA 1
ATOM 1776 C C . LYS A 1 220 ? 23.004 -12.567 -26.187 1.00 45.59 220 LYS A C 1
ATOM 1778 O O . LYS A 1 220 ? 23.580 -12.800 -27.248 1.00 45.59 220 LYS A O 1
ATOM 1783 N N . GLY A 1 221 ? 23.584 -11.846 -25.227 1.00 37.94 221 GLY A N 1
ATOM 1784 C CA . GLY A 1 221 ? 24.919 -11.246 -25.291 1.00 37.94 221 GLY A CA 1
ATOM 1785 C C . GLY A 1 221 ? 26.088 -12.216 -25.083 1.00 37.94 221 GLY A C 1
ATOM 1786 O O . GLY A 1 221 ? 27.049 -11.855 -24.417 1.00 37.94 221 GLY A O 1
ATOM 1787 N N . ALA A 1 222 ? 26.027 -13.429 -25.633 1.00 46.72 222 ALA A N 1
ATOM 1788 C CA . ALA A 1 222 ? 27.177 -14.322 -25.772 1.00 46.72 222 ALA A CA 1
ATOM 1789 C C . ALA A 1 222 ? 26.906 -15.368 -26.862 1.00 46.72 222 ALA A C 1
ATOM 1791 O O . ALA A 1 222 ? 26.682 -16.517 -26.539 1.00 46.72 222 ALA A O 1
ATOM 1792 N N . PHE A 1 223 ? 26.863 -14.970 -28.136 1.00 37.41 223 PHE A N 1
ATOM 1793 C CA . PHE A 1 223 ? 27.327 -15.744 -29.303 1.00 37.41 223 PHE A CA 1
ATOM 1794 C C . PHE A 1 223 ? 27.145 -14.870 -30.556 1.00 37.41 223 PHE A C 1
ATOM 1796 O O . PHE A 1 223 ? 26.082 -14.304 -30.801 1.00 37.41 223 PHE A O 1
ATOM 1803 N N . LYS A 1 224 ? 28.220 -14.695 -31.329 1.00 39.94 224 LYS A N 1
ATOM 1804 C CA . LYS A 1 224 ? 28.238 -13.891 -32.558 1.00 39.94 224 LYS A CA 1
ATOM 1805 C C . LYS A 1 224 ? 27.742 -14.693 -33.773 1.00 39.94 224 LYS A C 1
ATOM 1807 O O . LYS A 1 224 ? 27.921 -15.903 -33.837 1.00 39.94 224 LYS A O 1
ATOM 1812 N N . THR A 1 225 ? 27.273 -13.921 -34.764 1.00 40.91 225 THR A N 1
ATOM 1813 C CA . THR A 1 225 ? 27.123 -14.173 -36.221 1.00 40.91 225 THR A CA 1
ATOM 1814 C C . THR A 1 225 ? 26.013 -15.111 -36.717 1.00 40.91 225 THR A C 1
ATOM 1816 O O . THR A 1 225 ? 26.146 -16.320 -36.622 1.00 40.91 225 THR A O 1
ATOM 1819 N N . ALA A 1 226 ? 25.001 -14.575 -37.421 1.00 35.03 226 ALA A N 1
ATOM 1820 C CA . ALA A 1 226 ? 24.940 -14.486 -38.895 1.00 35.03 226 ALA A CA 1
ATOM 1821 C C . ALA A 1 226 ? 23.589 -13.907 -39.395 1.00 35.03 226 ALA A C 1
ATOM 1823 O O . ALA A 1 226 ? 22.551 -14.059 -38.761 1.00 35.03 226 ALA A O 1
ATOM 1824 N N . LYS A 1 227 ? 23.637 -13.231 -40.553 1.00 45.16 227 LYS A N 1
ATOM 1825 C CA . LYS A 1 227 ? 22.540 -12.579 -41.301 1.00 45.16 227 LYS A CA 1
ATOM 1826 C C . LYS A 1 227 ? 21.381 -13.518 -41.684 1.00 45.16 227 LYS A C 1
ATOM 1828 O O . LYS A 1 227 ? 21.634 -14.512 -42.359 1.00 45.16 227 LYS A O 1
ATOM 1833 N N . LYS A 1 228 ? 20.135 -13.061 -41.484 1.00 33.12 228 LYS A N 1
ATOM 1834 C CA . LYS A 1 228 ? 19.083 -12.938 -42.527 1.00 33.12 228 LYS A CA 1
ATOM 1835 C C . LYS A 1 228 ? 17.819 -12.286 -41.943 1.00 33.12 228 LYS A C 1
ATOM 1837 O O . LYS A 1 228 ? 17.300 -12.769 -40.945 1.00 33.12 228 LYS A O 1
ATOM 1842 N N . GLU A 1 229 ? 17.320 -11.228 -42.581 1.00 40.72 229 GLU A N 1
ATOM 1843 C CA . GLU A 1 229 ? 15.918 -10.804 -42.425 1.00 40.72 229 GLU A CA 1
ATOM 1844 C C . GLU A 1 229 ? 14.998 -11.828 -43.105 1.00 40.72 229 GLU A C 1
ATOM 1846 O O . GLU A 1 229 ? 15.370 -12.393 -44.143 1.00 40.72 229 GLU A O 1
ATOM 1851 N N . PRO A 1 230 ? 13.808 -12.072 -42.532 1.00 35.50 230 PRO A N 1
ATOM 1852 C CA . PRO A 1 230 ? 12.615 -11.866 -43.350 1.00 35.50 230 PRO A CA 1
ATOM 1853 C C . PRO A 1 230 ? 11.409 -11.249 -42.609 1.00 35.50 230 PRO A C 1
ATOM 1855 O O . PRO A 1 230 ? 11.099 -11.575 -41.467 1.00 35.50 230 PRO A O 1
ATOM 1858 N N . THR A 1 231 ? 10.759 -10.344 -43.344 1.00 29.77 231 THR A N 1
ATOM 1859 C CA . THR A 1 231 ? 9.311 -10.128 -43.535 1.00 29.77 231 THR A CA 1
ATOM 1860 C C . THR A 1 231 ? 8.327 -10.497 -42.417 1.00 29.77 231 THR A C 1
ATOM 1862 O O . THR A 1 231 ? 8.113 -11.658 -42.084 1.00 29.77 231 THR A O 1
ATOM 1865 N N . VAL A 1 232 ? 7.622 -9.467 -41.935 1.00 28.52 232 VAL A N 1
ATOM 1866 C CA . VAL A 1 232 ? 6.465 -9.552 -41.037 1.00 28.52 232 VAL A CA 1
ATOM 1867 C C . VAL A 1 232 ? 5.223 -9.958 -41.836 1.00 28.52 232 VAL A C 1
ATOM 1869 O O . VAL A 1 232 ? 4.692 -9.154 -42.599 1.00 28.52 232 VAL A O 1
ATOM 1872 N N . GLU A 1 233 ? 4.733 -11.180 -41.630 1.00 29.30 233 GLU A N 1
ATOM 1873 C CA . GLU A 1 233 ? 3.336 -11.536 -41.896 1.00 29.30 233 GLU A CA 1
ATOM 1874 C C . GLU A 1 233 ? 2.515 -11.322 -40.619 1.00 29.30 233 GLU A C 1
ATOM 1876 O O . GLU A 1 233 ? 2.835 -11.829 -39.542 1.00 29.30 233 GLU A O 1
ATOM 1881 N N . SER A 1 234 ? 1.454 -10.527 -40.730 1.00 29.88 234 SER A N 1
ATOM 1882 C CA . SER A 1 234 ? 0.524 -10.234 -39.643 1.00 29.88 234 SER A CA 1
ATOM 1883 C C . SER A 1 234 ? -0.416 -11.415 -39.401 1.00 29.88 234 SER A C 1
ATOM 1885 O O . SER A 1 234 ? -1.362 -11.630 -40.160 1.00 29.88 234 SER A O 1
ATOM 1887 N N . ILE A 1 235 ? -0.193 -12.151 -38.310 1.00 25.86 235 ILE A N 1
ATOM 1888 C CA . ILE A 1 235 ? -1.134 -13.161 -37.815 1.00 25.86 235 ILE A CA 1
ATOM 1889 C C . ILE A 1 235 ? -2.207 -12.465 -36.973 1.00 25.86 235 ILE A C 1
ATOM 1891 O O . ILE A 1 235 ? -1.941 -11.911 -35.907 1.00 25.86 235 ILE A O 1
ATOM 1895 N N . SER A 1 236 ? -3.439 -12.517 -37.470 1.00 33.12 236 SER A N 1
ATOM 1896 C CA . SER A 1 236 ? -4.644 -12.107 -36.752 1.00 33.12 236 SER A CA 1
ATOM 1897 C C . SER A 1 236 ? -5.079 -13.249 -35.832 1.00 33.12 236 SER A C 1
ATOM 1899 O O . SER A 1 236 ? -5.455 -14.308 -36.330 1.00 33.12 236 SER A O 1
ATOM 1901 N N . ILE A 1 237 ? -5.053 -13.062 -34.509 1.00 27.53 237 ILE A N 1
ATOM 1902 C CA . ILE A 1 237 ? -5.630 -14.031 -33.563 1.00 27.53 237 ILE A CA 1
ATOM 1903 C C . ILE A 1 237 ? -6.950 -13.477 -33.031 1.00 27.53 237 ILE A C 1
ATOM 1905 O O . ILE A 1 237 ? -6.999 -12.597 -32.176 1.00 27.53 237 ILE A O 1
ATOM 1909 N N . THR A 1 238 ? -8.036 -14.020 -33.568 1.00 34.00 238 THR A N 1
ATOM 1910 C CA . THR A 1 238 ? -9.394 -13.904 -33.039 1.00 34.00 238 THR A CA 1
ATOM 1911 C C . THR A 1 238 ? -9.670 -14.980 -31.980 1.00 34.00 238 THR A C 1
ATOM 1913 O O . THR A 1 238 ? -9.354 -16.143 -32.210 1.00 34.00 238 THR A O 1
ATOM 1916 N N . LYS A 1 239 ? -10.407 -14.576 -30.929 1.00 35.50 239 LYS A N 1
ATOM 1917 C CA . LYS A 1 239 ? -11.222 -15.362 -29.965 1.00 35.50 239 LYS A CA 1
ATOM 1918 C C . LYS A 1 239 ? -10.579 -15.871 -28.656 1.00 35.50 239 LYS A C 1
ATOM 1920 O O . LYS A 1 239 ? -10.016 -16.952 -28.578 1.00 35.50 239 LYS A O 1
ATOM 1925 N N . SER A 1 240 ? -10.832 -15.073 -27.612 1.00 44.41 240 SER A N 1
ATOM 1926 C CA . SER A 1 240 ? -11.485 -15.409 -26.328 1.00 44.41 240 SER A CA 1
ATOM 1927 C C . SER A 1 240 ? -11.063 -16.656 -25.535 1.00 44.41 240 SER A C 1
ATOM 1929 O O . SER A 1 240 ? -11.537 -17.762 -25.790 1.00 44.41 240 SER A O 1
ATOM 1931 N N . ALA A 1 241 ? -10.395 -16.400 -24.412 1.00 32.34 241 ALA A N 1
ATOM 1932 C CA . ALA A 1 241 ? -10.680 -17.038 -23.126 1.00 32.34 241 ALA A CA 1
ATOM 1933 C C . ALA A 1 241 ? -10.742 -15.929 -22.052 1.00 32.34 241 ALA A C 1
ATOM 1935 O O . ALA A 1 241 ? -10.129 -14.876 -22.259 1.00 32.34 241 ALA A O 1
ATOM 1936 N N . PRO A 1 242 ? -11.486 -16.099 -20.941 1.00 38.16 242 PRO A N 1
ATOM 1937 C CA . PRO A 1 242 ? -11.465 -15.135 -19.854 1.00 38.16 242 PRO A CA 1
ATOM 1938 C C . PRO A 1 242 ? -10.107 -15.250 -19.166 1.00 38.16 242 PRO A C 1
ATOM 1940 O O . PRO A 1 242 ? -9.861 -16.155 -18.372 1.00 38.16 242 PRO A O 1
ATOM 1943 N N . THR A 1 243 ? -9.194 -14.353 -19.522 1.00 36.44 243 THR A N 1
ATOM 1944 C CA . THR A 1 243 ? -7.964 -14.146 -18.771 1.00 36.44 243 THR A CA 1
ATOM 1945 C C . THR A 1 243 ? -8.383 -13.599 -17.414 1.00 36.44 243 THR A C 1
ATOM 1947 O O . THR A 1 243 ? -8.641 -12.407 -17.275 1.00 36.44 243 THR A O 1
ATOM 1950 N N . GLU A 1 244 ? -8.513 -14.464 -16.410 1.00 37.19 244 GLU A N 1
ATOM 1951 C CA . GLU A 1 244 ? -8.487 -14.014 -15.024 1.00 37.19 244 GLU A CA 1
ATOM 1952 C C . GLU A 1 244 ? -7.113 -13.381 -14.798 1.00 37.19 244 GLU A C 1
ATOM 1954 O O . GLU A 1 244 ? -6.083 -14.051 -14.705 1.00 37.19 244 GLU A O 1
ATOM 1959 N N . ILE A 1 245 ? -7.102 -12.050 -14.815 1.00 36.84 245 ILE A N 1
ATOM 1960 C CA . ILE A 1 245 ? -5.935 -11.206 -14.588 1.00 36.84 245 ILE A CA 1
ATOM 1961 C C . ILE A 1 245 ? -5.566 -11.331 -13.104 1.00 36.84 245 ILE A C 1
ATOM 1963 O O . ILE A 1 245 ? -5.902 -10.494 -12.274 1.00 36.84 245 ILE A O 1
ATOM 1967 N N . LEU A 1 246 ? -4.864 -12.407 -12.756 1.00 36.38 246 LEU A N 1
ATOM 1968 C CA . LEU A 1 246 ? -4.160 -12.567 -11.484 1.00 36.38 246 LEU A CA 1
ATOM 1969 C C . LEU A 1 246 ? -2.779 -11.901 -11.590 1.00 36.38 246 LEU A C 1
ATOM 1971 O O . LEU A 1 246 ? -1.732 -12.536 -11.480 1.00 36.38 246 LEU A O 1
ATOM 1975 N N . SER A 1 247 ? -2.769 -10.591 -11.844 1.00 34.84 247 SER A N 1
ATOM 1976 C CA . SER A 1 247 ? -1.547 -9.784 -11.869 1.00 34.84 247 SER A CA 1
ATOM 1977 C C . SER A 1 247 ? -1.172 -9.364 -10.448 1.00 34.84 247 SER A C 1
ATOM 1979 O O . SER A 1 247 ? -1.833 -8.519 -9.850 1.00 34.84 247 SER A O 1
ATOM 1981 N N . GLY A 1 248 ? -0.103 -9.949 -9.900 1.00 31.80 248 GLY A N 1
ATOM 1982 C CA . GLY A 1 248 ? 0.485 -9.525 -8.622 1.00 31.80 248 GLY A CA 1
ATOM 1983 C C . GLY A 1 248 ? 0.818 -10.644 -7.637 1.00 31.80 248 GLY A C 1
ATOM 1984 O O . GLY A 1 248 ? 1.478 -10.377 -6.636 1.00 31.80 248 GLY A O 1
ATOM 1985 N N . LEU A 1 249 ? 0.438 -11.895 -7.915 1.00 36.97 249 LEU A N 1
ATOM 1986 C CA . LEU A 1 249 ? 1.107 -13.030 -7.284 1.00 36.97 249 LEU A CA 1
ATOM 1987 C C . LEU A 1 249 ? 2.424 -13.279 -8.019 1.00 36.97 249 LEU A C 1
ATOM 1989 O O . LEU A 1 249 ? 2.445 -13.347 -9.247 1.00 36.97 249 LEU A O 1
ATOM 1993 N N . HIS A 1 250 ? 3.509 -13.479 -7.273 1.00 44.72 250 HIS A N 1
ATOM 1994 C CA . HIS A 1 250 ? 4.654 -14.231 -7.776 1.00 44.72 250 HIS A CA 1
ATOM 1995 C C . HIS A 1 250 ? 4.176 -15.653 -8.073 1.00 44.72 250 HIS A C 1
ATOM 1997 O O . HIS A 1 250 ? 4.269 -16.548 -7.235 1.00 44.72 250 HIS A O 1
ATOM 2003 N N . LEU A 1 251 ? 3.586 -15.841 -9.249 1.00 56.12 251 LEU A N 1
ATOM 2004 C CA . LEU A 1 251 ? 3.245 -17.155 -9.743 1.00 56.12 251 LEU A CA 1
ATOM 2005 C C . LEU A 1 251 ? 4.572 -17.789 -10.131 1.00 56.12 251 LEU A C 1
ATOM 2007 O O . LEU A 1 251 ? 5.162 -17.457 -11.157 1.00 56.12 251 LEU A O 1
ATOM 2011 N N . PHE A 1 252 ? 5.080 -18.657 -9.261 1.00 80.31 252 PHE A N 1
ATOM 2012 C CA . PHE A 1 252 ? 6.162 -19.556 -9.632 1.00 80.31 252 PHE A CA 1
ATOM 2013 C C . PHE A 1 252 ? 5.764 -20.249 -10.932 1.00 80.31 252 PHE A C 1
ATOM 2015 O O . PHE A 1 252 ? 4.614 -20.648 -11.076 1.00 80.31 252 PHE A O 1
ATOM 2022 N N . THR A 1 253 ? 6.673 -20.396 -11.884 1.00 91.50 253 THR A N 1
ATOM 2023 C CA . THR A 1 253 ? 6.395 -21.187 -13.083 1.00 91.50 253 THR A CA 1
ATOM 2024 C C . THR A 1 253 ? 6.849 -22.621 -12.859 1.00 91.50 253 THR A C 1
ATOM 2026 O O . THR A 1 253 ? 7.857 -22.895 -12.191 1.00 91.50 253 THR A O 1
ATOM 2029 N N . CYS A 1 254 ? 6.077 -23.571 -13.382 1.00 95.69 254 CYS A N 1
ATOM 2030 C CA . CYS A 1 254 ? 6.498 -24.959 -13.370 1.00 95.69 254 CYS A CA 1
ATOM 2031 C C . CYS A 1 254 ? 7.754 -25.120 -14.228 1.00 95.69 254 CYS A C 1
ATOM 2033 O O . CYS A 1 254 ? 7.698 -24.893 -15.425 1.00 95.69 254 CYS A O 1
ATOM 2035 N N . HIS A 1 255 ? 8.845 -25.625 -13.654 1.00 96.38 255 HIS A N 1
ATOM 2036 C CA . HIS A 1 255 ? 10.104 -25.837 -14.384 1.00 96.38 255 HIS A CA 1
ATOM 2037 C C . HIS A 1 255 ? 10.043 -26.949 -15.452 1.00 96.38 255 HIS A C 1
ATOM 2039 O O . HIS A 1 255 ? 11.042 -27.226 -16.104 1.00 96.38 255 HIS A O 1
ATOM 2045 N N . HIS A 1 256 ? 8.900 -27.626 -15.606 1.00 97.94 256 HIS A N 1
ATOM 2046 C CA . HIS A 1 256 ? 8.698 -28.633 -16.648 1.00 97.94 256 HIS A CA 1
ATOM 2047 C C . HIS A 1 256 ? 7.807 -28.138 -17.791 1.00 97.94 256 HIS A C 1
ATOM 2049 O O . HIS A 1 256 ? 8.129 -28.369 -18.949 1.00 97.94 256 HIS A O 1
ATOM 2055 N N . CYS A 1 257 ? 6.670 -27.516 -17.463 1.00 95.62 257 CYS A N 1
ATOM 2056 C CA . CYS A 1 257 ? 5.622 -27.170 -18.429 1.00 95.62 257 CYS A CA 1
ATOM 2057 C C . CYS A 1 257 ? 5.301 -25.669 -18.483 1.00 95.62 257 CYS A C 1
ATOM 2059 O O . CYS A 1 257 ? 4.282 -25.288 -19.054 1.00 95.62 257 CYS A O 1
ATOM 2061 N N . ASP A 1 258 ? 6.097 -24.837 -17.804 1.00 91.25 258 ASP A N 1
ATOM 2062 C CA . ASP A 1 258 ? 6.017 -23.369 -17.744 1.00 91.25 258 ASP A CA 1
ATOM 2063 C C . ASP A 1 258 ? 4.678 -22.780 -17.270 1.00 91.25 258 ASP A C 1
ATOM 2065 O O . ASP A 1 258 ? 4.480 -21.566 -17.256 1.00 91.25 258 ASP A O 1
ATOM 2069 N N . THR A 1 259 ? 3.756 -23.623 -16.799 1.00 88.00 259 THR A N 1
ATOM 2070 C CA . THR A 1 259 ? 2.453 -23.189 -16.291 1.00 88.00 259 THR A CA 1
ATOM 2071 C C . THR A 1 259 ? 2.629 -22.349 -15.017 1.00 88.00 259 THR A C 1
ATOM 2073 O O . THR A 1 259 ? 3.325 -22.804 -14.102 1.00 88.00 259 THR A O 1
ATOM 2076 N N . PRO A 1 260 ? 2.003 -21.161 -14.917 1.00 81.94 260 PRO A N 1
ATOM 2077 C CA . PRO A 1 260 ? 2.004 -20.349 -13.699 1.00 81.94 260 PRO A CA 1
ATOM 2078 C C . PRO A 1 260 ? 1.330 -21.069 -12.519 1.00 81.94 260 PRO A C 1
ATOM 2080 O O . PRO A 1 260 ? 0.290 -21.706 -12.682 1.00 81.94 260 PRO A O 1
ATOM 2083 N N . LEU A 1 261 ? 1.906 -20.963 -11.319 1.00 81.69 261 LEU A N 1
ATOM 2084 C CA . LEU A 1 261 ? 1.511 -21.727 -10.133 1.00 81.69 261 LEU A CA 1
ATOM 2085 C C . LEU A 1 261 ? 1.093 -20.812 -8.982 1.00 81.69 261 LEU A C 1
ATOM 2087 O O . LEU A 1 261 ? 1.877 -19.994 -8.510 1.00 81.69 261 LEU A O 1
ATOM 2091 N N . LEU A 1 262 ? -0.116 -21.034 -8.460 1.00 76.44 262 LEU A N 1
ATOM 2092 C CA . LEU A 1 262 ? -0.598 -20.414 -7.216 1.00 76.44 262 LEU A CA 1
ATOM 2093 C C . LEU A 1 262 ? -0.017 -21.089 -5.962 1.00 76.44 262 LEU A C 1
ATOM 2095 O O . LEU A 1 262 ? 0.261 -20.427 -4.967 1.00 76.44 262 LEU A O 1
ATOM 2099 N N . LYS A 1 263 ? 0.149 -22.417 -5.999 1.00 88.25 263 LYS A N 1
ATOM 2100 C CA . LYS A 1 263 ? 0.662 -23.241 -4.892 1.00 88.25 263 LYS A CA 1
ATOM 2101 C C . LYS A 1 263 ? 1.643 -24.282 -5.442 1.00 88.25 263 LYS A C 1
ATOM 2103 O O . LYS A 1 263 ? 1.235 -25.414 -5.700 1.00 88.25 263 LYS A O 1
ATOM 2108 N N . PRO A 1 264 ? 2.905 -23.908 -5.703 1.00 93.38 264 PRO A N 1
ATOM 2109 C CA . PRO A 1 264 ? 3.855 -24.824 -6.318 1.00 93.38 264 PRO A CA 1
ATOM 2110 C C . PRO A 1 264 ? 4.284 -25.947 -5.370 1.00 93.38 264 PRO A C 1
ATOM 2112 O O . PRO A 1 264 ? 4.514 -25.732 -4.180 1.00 93.38 264 PRO A O 1
ATOM 2115 N N . LEU A 1 265 ? 4.505 -27.134 -5.929 1.00 96.88 265 LEU A N 1
ATOM 2116 C CA . LEU A 1 265 ? 5.317 -28.171 -5.306 1.00 96.88 265 LEU A CA 1
ATOM 2117 C C . LEU A 1 265 ? 6.792 -27.777 -5.430 1.00 96.88 265 LEU A C 1
ATOM 2119 O O . LEU A 1 265 ? 7.322 -27.663 -6.534 1.00 96.88 265 LEU A O 1
ATOM 2123 N N . GLN A 1 266 ? 7.459 -27.577 -4.302 1.00 97.25 266 GLN A N 1
ATOM 2124 C CA . GLN A 1 266 ? 8.865 -27.186 -4.251 1.00 97.25 266 GLN A CA 1
ATOM 2125 C C . GLN A 1 266 ? 9.775 -28.421 -4.187 1.00 97.25 266 GLN A C 1
ATOM 2127 O O . GLN A 1 266 ? 9.479 -29.388 -3.482 1.00 97.25 266 GLN A O 1
ATOM 2132 N N . CYS A 1 267 ? 10.907 -28.395 -4.896 1.00 97.62 267 CYS A N 1
ATOM 2133 C CA . CYS A 1 267 ? 11.930 -29.433 -4.774 1.00 97.62 267 CYS A CA 1
ATOM 2134 C C . CYS A 1 267 ? 12.440 -29.502 -3.327 1.00 97.62 267 CYS A C 1
ATOM 2136 O O . CYS A 1 267 ? 12.988 -28.526 -2.812 1.00 97.62 267 CYS A O 1
ATOM 2138 N N . SER A 1 268 ? 12.298 -30.661 -2.680 1.00 96.12 268 SER A N 1
ATOM 2139 C CA . SER A 1 268 ? 12.661 -30.843 -1.269 1.00 96.12 268 SER A CA 1
ATOM 2140 C C . SER A 1 268 ? 14.159 -30.689 -0.997 1.00 96.12 268 SER A C 1
ATOM 2142 O O . SER A 1 268 ? 14.533 -30.346 0.122 1.00 96.12 268 SER A O 1
ATOM 2144 N N . ARG A 1 269 ? 15.009 -30.916 -2.009 1.00 95.94 269 ARG A N 1
ATOM 2145 C CA . ARG A 1 269 ? 16.471 -30.846 -1.889 1.00 95.94 269 ARG A CA 1
ATOM 2146 C C . ARG A 1 269 ? 17.006 -29.421 -2.036 1.00 95.94 269 ARG A C 1
ATOM 2148 O O . ARG A 1 269 ? 17.599 -28.907 -1.099 1.00 95.94 269 ARG A O 1
ATOM 2155 N N . CYS A 1 270 ? 16.802 -28.783 -3.190 1.00 96.50 270 CYS A N 1
ATOM 2156 C CA . CYS A 1 270 ? 17.385 -27.464 -3.470 1.00 96.50 270 CYS A CA 1
ATOM 2157 C C . CYS A 1 270 ? 16.490 -26.286 -3.072 1.00 96.50 270 CYS A C 1
ATOM 2159 O O . CYS A 1 270 ? 16.961 -25.156 -2.986 1.00 96.50 270 CYS A O 1
ATOM 2161 N N . ARG A 1 271 ? 15.183 -26.518 -2.881 1.00 94.50 271 ARG A N 1
ATOM 2162 C CA . ARG A 1 271 ? 14.174 -25.479 -2.619 1.00 94.50 271 ARG A CA 1
ATOM 2163 C C . ARG A 1 271 ? 14.097 -24.362 -3.680 1.00 94.50 271 ARG A C 1
ATOM 2165 O O . ARG A 1 271 ? 13.401 -23.376 -3.468 1.00 94.50 271 ARG A O 1
ATOM 2172 N N . SER A 1 272 ? 14.748 -24.518 -4.832 1.00 93.00 272 SER A N 1
ATOM 2173 C CA . SER A 1 272 ? 14.807 -23.502 -5.895 1.00 93.00 272 SER A CA 1
ATOM 2174 C C . SER A 1 272 ? 14.011 -23.853 -7.156 1.00 93.00 272 SER A C 1
ATOM 2176 O O . SER A 1 272 ? 13.741 -22.963 -7.954 1.00 93.00 272 SER A O 1
ATOM 2178 N N . ALA A 1 273 ? 13.601 -25.114 -7.329 1.00 95.88 273 ALA A N 1
ATOM 2179 C CA . ALA A 1 273 ? 12.761 -25.551 -8.446 1.00 95.88 273 ALA A CA 1
ATOM 2180 C C . ALA A 1 273 ? 11.313 -25.801 -7.998 1.00 95.88 273 ALA A C 1
ATOM 2182 O O . ALA A 1 273 ? 11.077 -26.365 -6.923 1.00 95.88 273 ALA A O 1
ATOM 2183 N N . PHE A 1 274 ? 10.357 -25.411 -8.844 1.00 96.62 274 PHE A N 1
ATOM 2184 C CA . PHE A 1 274 ? 8.921 -25.393 -8.548 1.00 96.62 274 PHE A CA 1
ATOM 2185 C C . PHE A 1 274 ? 8.126 -26.137 -9.628 1.00 96.62 274 PHE A C 1
ATOM 2187 O O . PHE A 1 274 ? 8.441 -26.040 -10.815 1.00 96.62 274 PHE A O 1
ATOM 2194 N N . TYR A 1 275 ? 7.088 -26.875 -9.226 1.00 97.19 275 TYR A N 1
ATOM 2195 C CA . TYR A 1 275 ? 6.326 -27.768 -10.104 1.00 97.19 275 TYR A CA 1
ATOM 2196 C C . TYR A 1 275 ? 4.821 -27.704 -9.835 1.00 97.19 275 TYR A C 1
ATOM 2198 O O . TYR A 1 275 ? 4.402 -27.530 -8.694 1.00 97.19 275 TYR A O 1
ATOM 2206 N N . CYS A 1 276 ? 3.992 -27.896 -10.866 1.00 96.94 276 CYS A N 1
ATOM 2207 C CA . CYS A 1 276 ? 2.541 -28.022 -10.678 1.00 96.94 276 CYS A CA 1
ATOM 2208 C C . CYS A 1 276 ? 2.135 -29.370 -10.063 1.00 96.94 276 CYS A C 1
ATOM 2210 O O . CYS A 1 276 ? 1.074 -29.483 -9.457 1.00 96.94 276 CYS A O 1
ATOM 2212 N N . SER A 1 277 ? 2.965 -30.403 -10.228 1.00 97.69 277 SER A N 1
ATOM 2213 C CA . SER A 1 277 ? 2.659 -31.778 -9.837 1.00 97.69 277 SER A CA 1
ATOM 2214 C C . SER A 1 277 ? 3.931 -32.603 -9.631 1.00 97.69 277 SER A C 1
ATOM 2216 O O . SER A 1 277 ? 5.005 -32.263 -10.138 1.00 97.69 277 SER A O 1
ATOM 2218 N N . LYS A 1 278 ? 3.801 -33.741 -8.935 1.00 98.06 278 LYS A N 1
ATOM 2219 C CA . LYS A 1 278 ? 4.881 -34.739 -8.824 1.00 98.06 278 LYS A CA 1
ATOM 2220 C C . LYS A 1 278 ? 5.309 -35.282 -10.191 1.00 98.06 278 LYS A C 1
ATOM 2222 O O . LYS A 1 278 ? 6.487 -35.558 -10.377 1.00 98.06 278 LYS A O 1
ATOM 2227 N N . GLN A 1 279 ? 4.381 -35.393 -11.143 1.00 98.38 279 GLN A N 1
ATOM 2228 C CA . GLN A 1 279 ? 4.683 -35.840 -12.503 1.00 98.38 279 GLN A CA 1
ATOM 2229 C C . GLN A 1 279 ? 5.641 -34.865 -13.197 1.00 98.38 279 GLN A C 1
ATOM 2231 O O . GLN A 1 279 ? 6.687 -35.280 -13.675 1.00 98.38 279 GLN A O 1
ATOM 2236 N N . CYS A 1 280 ? 5.350 -33.561 -13.159 1.00 98.38 280 CYS A N 1
ATOM 2237 C CA . CYS A 1 280 ? 6.246 -32.540 -13.709 1.00 98.38 280 CYS A CA 1
ATOM 2238 C C . CYS A 1 280 ? 7.615 -32.517 -13.014 1.00 98.38 280 CYS A C 1
ATOM 2240 O O . CYS A 1 280 ? 8.636 -32.342 -13.673 1.00 98.38 280 CYS A O 1
ATOM 2242 N N . GLN A 1 281 ? 7.654 -32.739 -11.696 1.00 98.38 281 GLN A N 1
ATOM 2243 C CA . GLN A 1 281 ? 8.913 -32.875 -10.961 1.00 98.38 281 GLN A CA 1
ATOM 2244 C C . GLN A 1 281 ? 9.738 -34.079 -11.441 1.00 98.38 281 GLN A C 1
ATOM 2246 O O . GLN A 1 281 ? 10.943 -33.947 -11.635 1.00 98.38 281 GLN A O 1
ATOM 2251 N N . GLN A 1 282 ? 9.104 -35.239 -11.637 1.00 98.25 282 GLN A N 1
ATOM 2252 C CA . GLN A 1 282 ? 9.765 -36.457 -12.116 1.00 98.25 282 GLN A CA 1
ATOM 2253 C C . GLN A 1 282 ? 10.250 -36.309 -13.561 1.00 98.25 282 GLN A C 1
ATOM 2255 O O . GLN A 1 282 ? 11.388 -36.658 -13.855 1.00 98.25 282 GLN A O 1
ATOM 2260 N N . SER A 1 283 ? 9.433 -35.736 -14.446 1.00 98.06 283 SER A N 1
ATOM 2261 C CA . SER A 1 283 ? 9.800 -35.507 -15.847 1.00 98.06 283 SER A CA 1
ATOM 2262 C C . SER A 1 283 ? 10.959 -34.518 -15.998 1.00 98.06 283 SER A C 1
ATOM 2264 O O . SER A 1 283 ? 11.827 -34.716 -16.842 1.00 98.06 283 SER A O 1
ATOM 2266 N N . HIS A 1 284 ? 11.018 -33.485 -15.153 1.00 98.19 284 HIS A N 1
ATOM 2267 C CA . HIS A 1 284 ? 12.139 -32.542 -15.123 1.00 98.19 284 HIS A CA 1
ATOM 2268 C C . HIS A 1 284 ? 13.368 -33.081 -14.365 1.00 98.19 284 HIS A C 1
ATOM 2270 O O . HIS A 1 284 ? 14.441 -32.486 -14.430 1.00 98.19 284 HIS A O 1
ATOM 2276 N N . TRP A 1 285 ? 13.257 -34.206 -13.645 1.00 97.75 285 TRP A N 1
ATOM 2277 C CA . TRP A 1 285 ? 14.332 -34.691 -12.773 1.00 97.75 285 TRP A CA 1
ATOM 2278 C C . TRP A 1 285 ? 15.629 -34.970 -13.533 1.00 97.75 285 TRP A C 1
ATOM 2280 O O . TRP A 1 285 ? 16.689 -34.580 -13.057 1.00 97.75 285 TRP A O 1
ATOM 2290 N N . THR A 1 286 ? 15.555 -35.568 -14.724 1.00 97.75 286 THR A N 1
ATOM 2291 C CA . THR A 1 286 ? 16.736 -35.924 -15.529 1.00 97.75 286 THR A CA 1
ATOM 2292 C C . THR A 1 286 ? 17.601 -34.709 -15.878 1.00 97.75 286 THR A C 1
ATOM 2294 O O . THR A 1 286 ? 18.825 -34.800 -15.842 1.00 97.75 286 THR A O 1
ATOM 2297 N N . SER A 1 287 ? 16.985 -33.561 -16.182 1.00 97.62 287 SER A N 1
ATOM 2298 C CA . SER A 1 287 ? 17.702 -32.308 -16.463 1.00 97.62 287 SER A CA 1
ATOM 2299 C C . SER A 1 287 ? 18.025 -31.512 -15.198 1.00 97.62 287 SER A C 1
ATOM 2301 O O . SER A 1 287 ? 19.018 -30.791 -15.160 1.00 97.62 287 SER A O 1
ATOM 2303 N N . HIS A 1 288 ? 17.210 -31.636 -14.149 1.00 97.50 288 HIS A N 1
ATOM 2304 C CA . HIS A 1 288 ? 17.395 -30.919 -12.889 1.00 97.50 288 HIS A CA 1
ATOM 2305 C C . HIS A 1 288 ? 18.480 -31.531 -11.993 1.00 97.50 288 HIS A C 1
ATOM 2307 O O . HIS A 1 288 ? 19.217 -30.801 -11.329 1.00 97.50 288 HIS A O 1
ATOM 2313 N N . SER A 1 289 ? 18.587 -32.863 -11.951 1.00 97.69 289 SER A N 1
ATOM 2314 C CA . SER A 1 289 ? 19.426 -33.585 -10.992 1.00 97.69 289 SER A CA 1
ATOM 2315 C C . SER A 1 289 ? 20.914 -33.219 -11.024 1.00 97.69 289 SER A C 1
ATOM 2317 O O . SER A 1 289 ? 21.483 -33.134 -9.935 1.00 97.69 289 SER A O 1
ATOM 2319 N N . PRO A 1 290 ? 21.558 -32.949 -12.185 1.00 97.81 290 PRO A N 1
ATOM 2320 C CA . PRO A 1 290 ? 22.975 -32.572 -12.222 1.00 97.81 290 PRO A CA 1
ATOM 2321 C C . PRO A 1 290 ? 23.279 -31.262 -11.485 1.00 97.81 290 PRO A C 1
ATOM 2323 O O . PRO A 1 290 ? 24.409 -31.051 -11.057 1.00 97.81 290 PRO A O 1
ATOM 2326 N N . TYR A 1 291 ? 22.271 -30.401 -11.317 1.00 95.62 291 TYR A N 1
ATOM 2327 C CA . TYR A 1 291 ? 22.392 -29.083 -10.692 1.00 95.62 291 TYR A CA 1
ATOM 2328 C C . TYR A 1 291 ? 21.634 -28.988 -9.355 1.00 95.62 291 TYR A C 1
ATOM 2330 O O . TYR A 1 291 ? 21.512 -27.911 -8.771 1.00 95.62 291 TYR A O 1
ATOM 2338 N N . CYS A 1 292 ? 21.083 -30.104 -8.866 1.00 96.88 292 CYS A N 1
ATOM 2339 C CA . CYS A 1 292 ? 20.269 -30.142 -7.656 1.00 96.88 292 CYS A CA 1
ATOM 2340 C C . CYS A 1 292 ? 21.149 -30.313 -6.406 1.00 96.88 292 CYS A C 1
ATOM 2342 O O . CYS A 1 292 ? 21.348 -31.426 -5.909 1.00 96.88 292 CYS A O 1
ATOM 2344 N N . PHE A 1 293 ? 21.661 -29.199 -5.885 1.00 93.25 293 PHE A N 1
ATOM 2345 C CA . PHE A 1 293 ? 22.451 -29.153 -4.651 1.00 93.25 293 PHE A CA 1
ATOM 2346 C C . PHE A 1 293 ? 21.583 -28.706 -3.468 1.00 93.25 293 PHE A C 1
ATOM 2348 O O . PHE A 1 293 ? 20.628 -27.950 -3.646 1.00 93.25 293 PHE A O 1
ATOM 2355 N N . SER A 1 294 ? 21.861 -29.220 -2.267 1.00 80.94 294 SER A N 1
ATOM 2356 C CA . SER A 1 294 ? 21.191 -28.756 -1.047 1.00 80.94 294 SER A CA 1
ATOM 2357 C C . SER A 1 294 ? 21.639 -27.331 -0.744 1.00 80.94 294 SER A C 1
ATOM 2359 O O . SER A 1 294 ? 22.843 -27.100 -0.626 1.00 80.94 294 SER A O 1
ATOM 2361 N N . ASN A 1 295 ? 20.672 -26.420 -0.643 1.00 53.09 295 ASN A N 1
ATOM 2362 C CA . ASN A 1 295 ? 20.884 -25.088 -0.075 1.00 53.09 295 ASN A CA 1
ATOM 2363 C C . ASN A 1 295 ? 21.112 -25.177 1.434 1.00 53.09 295 ASN A C 1
ATOM 2365 O O . ASN A 1 295 ? 20.465 -26.051 2.061 1.00 53.09 295 ASN A O 1
#